Protein AF-A0AA50DZV4-F1 (afdb_monomer_lite)

Foldseek 3Di:
DDPDPPDQDDCVNLQKDFPDWDDDQQKTKTKMAGDALVSVVSVCVVVPHDAFPPCSVLSRVCNVVVDIDIDIDGNVVSVVVVPDPDDDDDDDDDDDPDPDDSCVSVVRVDPDDDDDDDDDDDPVFDDDDDQFAEDEQDDPDDDDPVCVVVVVVVSVVSVVVVCVVVVVTHDYDHDGDQLQDDVPDPDHRDDPVD

Sequence (194 aa):
MTRGLQEKISNEALGVTIENQFSVGEYDILILSAKESNGLETWLNQNNYRIPPGATDVLGAYIKQGLKFFVAKVNLKEFDRQGFQALRPLMMAYESPRFMLPIRLGMVNADGPQELIVYLLSPQGAVEVTNYRTEKIPSNLDLPEFVQGEFGQFYGAMFDTAYKRSGKNVAFLEYAWDMGSCDPCSADPLSPKN

Secondary structure (DSSP, 8-state):
------PPPPTTTTTEEEEEEEEETTEEEEEEEES-HHHHHHHHHHTT----TTHHHHHHHHHHTT--EEEEEE-HHHHHHTT-SSPPPP------SS-----HHHHHT-SS----------TT-----SSSEEEE-S-S-PPPGGGGGGHHHHHHHHHHHHHHHTTT-EEEE-----TT--SS-SSPPP-TT-

Radius of gyration: 22.45 Å; chains: 1; bounding box: 52×48×60 Å

Structure (mmCIF, N/CA/C/O backbone):
data_AF-A0AA50DZV4-F1
#
_entry.id   AF-A0AA50DZV4-F1
#
loop_
_atom_site.group_PDB
_atom_site.id
_atom_site.type_symbol
_atom_site.label_atom_id
_atom_site.label_alt_id
_atom_site.label_comp_id
_atom_site.label_asym_id
_atom_site.label_entity_id
_atom_site.label_seq_id
_atom_site.pdbx_PDB_ins_code
_atom_site.Cartn_x
_atom_site.Cartn_y
_atom_site.Cartn_z
_atom_site.occupancy
_atom_site.B_iso_or_equiv
_atom_site.auth_seq_id
_atom_site.auth_comp_id
_atom_site.auth_asym_id
_atom_site.auth_atom_id
_atom_site.pdbx_PDB_model_num
ATOM 1 N N . MET A 1 1 ? -34.253 -22.195 23.471 1.00 38.16 1 MET A N 1
ATOM 2 C CA . MET A 1 1 ? -32.784 -22.101 23.604 1.00 38.16 1 MET A CA 1
ATOM 3 C C . MET A 1 1 ? -32.374 -20.697 23.200 1.00 38.16 1 MET A C 1
ATOM 5 O O . MET A 1 1 ? -32.303 -20.389 22.018 1.00 38.16 1 MET A O 1
ATOM 9 N N . THR A 1 2 ? -32.257 -19.814 24.184 1.00 40.34 2 THR A N 1
ATOM 10 C CA . THR A 1 2 ? -32.036 -18.377 24.005 1.00 40.34 2 THR A CA 1
ATOM 11 C C . THR A 1 2 ? -30.555 -18.157 23.722 1.00 40.34 2 THR A C 1
ATOM 13 O O . THR A 1 2 ? -29.720 -18.314 24.608 1.00 40.34 2 THR A O 1
ATOM 16 N N . ARG A 1 3 ? -30.210 -17.872 22.465 1.00 48.75 3 ARG A N 1
ATOM 17 C CA . ARG A 1 3 ? -28.852 -17.485 22.070 1.00 48.75 3 ARG A CA 1
ATOM 18 C C . ARG A 1 3 ? -28.590 -16.122 22.716 1.00 48.75 3 ARG A C 1
ATOM 20 O O . ARG A 1 3 ? -29.217 -15.141 22.327 1.00 48.75 3 ARG A O 1
ATOM 27 N N . GLY A 1 4 ? -27.774 -16.097 23.769 1.00 45.19 4 GLY A N 1
ATOM 28 C CA . GLY A 1 4 ? -27.446 -14.876 24.498 1.00 45.19 4 GLY A CA 1
ATOM 29 C C . GLY A 1 4 ? -26.899 -13.823 23.540 1.00 45.19 4 GLY A C 1
ATOM 30 O O . GLY A 1 4 ? -25.977 -14.101 22.774 1.00 45.19 4 GLY A O 1
ATOM 31 N N . LEU A 1 5 ? -27.499 -12.633 23.563 1.00 53.00 5 LEU A N 1
ATOM 32 C CA . LEU A 1 5 ? -26.909 -11.436 22.981 1.00 53.00 5 LEU A CA 1
ATOM 33 C C . LEU A 1 5 ? -25.607 -11.194 23.742 1.00 53.00 5 LEU A C 1
ATOM 35 O O . LEU A 1 5 ? -25.629 -10.757 24.888 1.00 53.00 5 LEU A O 1
ATOM 39 N N . GLN A 1 6 ? -24.484 -11.577 23.145 1.00 61.25 6 GLN A N 1
ATOM 40 C CA . GLN A 1 6 ? -23.175 -11.257 23.685 1.00 61.25 6 GLN A CA 1
ATOM 41 C C . GLN A 1 6 ? -23.048 -9.734 23.615 1.00 61.25 6 GLN A C 1
ATOM 43 O O . GLN A 1 6 ? -23.033 -9.158 22.525 1.00 61.25 6 GLN A O 1
ATOM 48 N N . GLU A 1 7 ? -23.088 -9.086 24.775 1.00 76.81 7 GLU A N 1
ATOM 49 C CA . GLU A 1 7 ? -23.012 -7.634 24.889 1.00 76.81 7 GLU A CA 1
ATOM 50 C C . GLU A 1 7 ? -21.691 -7.174 24.256 1.00 76.81 7 GLU A C 1
ATOM 52 O O . GLU A 1 7 ? -20.617 -7.670 24.608 1.00 76.81 7 GLU A O 1
ATOM 57 N N . LYS A 1 8 ? -21.765 -6.297 23.246 1.00 85.81 8 LYS A N 1
ATOM 58 C CA . LYS A 1 8 ? -20.561 -5.769 22.596 1.00 85.81 8 LYS A CA 1
ATOM 59 C C . LYS A 1 8 ? -19.762 -4.974 23.622 1.00 85.81 8 LYS A C 1
ATOM 61 O O . LYS A 1 8 ? -20.325 -4.146 24.334 1.00 85.81 8 LYS A O 1
ATOM 66 N N . ILE A 1 9 ? -18.453 -5.203 23.666 1.00 92.62 9 ILE A N 1
ATOM 67 C CA . ILE A 1 9 ? -17.569 -4.421 24.530 1.00 92.62 9 ILE A CA 1
ATOM 68 C C . ILE A 1 9 ? -17.500 -3.008 23.940 1.00 92.62 9 ILE A C 1
ATOM 70 O O . ILE A 1 9 ? -17.402 -2.853 22.720 1.00 92.62 9 ILE A O 1
ATOM 74 N N . SER A 1 10 ? -17.594 -1.976 24.781 1.00 95.56 10 SER A N 1
ATOM 75 C CA . SER A 1 10 ? -17.580 -0.597 24.292 1.00 95.56 10 SER A CA 1
ATOM 76 C C . SER A 1 10 ? -16.235 -0.234 23.655 1.00 95.56 10 SER A C 1
ATOM 78 O O . SER A 1 10 ? -15.192 -0.812 23.974 1.00 95.56 10 SER A O 1
ATOM 80 N N . ASN A 1 11 ? -16.255 0.760 22.768 1.00 95.81 11 ASN A N 1
ATOM 81 C CA . ASN A 1 11 ? -15.058 1.269 22.100 1.00 95.81 11 ASN A CA 1
ATOM 82 C C . ASN A 1 11 ? -13.996 1.711 23.121 1.00 95.81 11 ASN A C 1
ATOM 84 O O . ASN A 1 11 ? -12.822 1.373 22.986 1.00 95.81 11 ASN A O 1
ATOM 88 N N . GLU A 1 12 ? -14.424 2.398 24.183 1.00 94.81 12 GLU A N 1
ATOM 89 C CA . GLU A 1 12 ? -13.560 2.918 25.244 1.00 94.81 12 GLU A CA 1
ATOM 90 C C . GLU A 1 12 ? -12.893 1.788 26.029 1.00 94.81 12 GLU A C 1
ATOM 92 O O . GLU A 1 12 ? -11.697 1.863 26.310 1.00 94.81 12 GLU A O 1
ATOM 97 N N . ALA A 1 13 ? -13.643 0.726 26.341 1.00 96.50 13 ALA A N 1
ATOM 98 C CA . ALA A 1 13 ? -13.125 -0.445 27.043 1.00 96.50 13 ALA A CA 1
ATOM 99 C C . ALA A 1 13 ? -12.131 -1.246 26.186 1.00 96.50 13 ALA A C 1
ATOM 101 O O . ALA A 1 13 ? -11.194 -1.830 26.722 1.00 96.50 13 ALA A O 1
ATOM 102 N N . LEU A 1 14 ? -12.291 -1.229 24.859 1.00 97.19 14 LEU A N 1
ATOM 103 C CA . LEU A 1 14 ? -11.325 -1.792 23.908 1.00 97.19 14 LEU A CA 1
ATOM 104 C C . LEU A 1 14 ? -10.178 -0.826 23.569 1.00 97.19 14 LEU A C 1
ATOM 106 O O . LEU A 1 14 ? -9.271 -1.186 22.820 1.00 97.19 14 LEU A O 1
ATOM 110 N N . GLY A 1 15 ? -10.210 0.406 24.086 1.00 97.31 15 GLY A N 1
ATOM 111 C CA . GLY A 1 15 ? -9.221 1.435 23.779 1.00 97.31 15 GLY A CA 1
ATOM 112 C C . GLY A 1 15 ? -9.181 1.826 22.300 1.00 97.31 15 GLY A C 1
ATOM 113 O O . GLY A 1 15 ? -8.114 2.217 21.828 1.00 97.31 15 GLY A O 1
ATOM 114 N N . VAL A 1 16 ? -10.300 1.700 21.581 1.00 98.25 16 VAL A N 1
ATOM 115 C CA . VAL A 1 16 ? -10.453 2.046 20.160 1.00 98.25 16 VAL A CA 1
ATOM 116 C C . VAL A 1 16 ? -11.220 3.357 20.028 1.00 98.25 16 VAL A C 1
ATOM 118 O O . VAL A 1 16 ? -12.247 3.548 20.672 1.00 98.25 16 VAL A O 1
ATOM 121 N N . THR A 1 17 ? -10.761 4.239 19.145 1.00 98.31 17 THR A N 1
ATOM 122 C CA . THR A 1 17 ? -11.432 5.502 18.819 1.00 98.31 17 THR A CA 1
ATOM 123 C C . THR A 1 17 ? -11.750 5.542 17.331 1.00 98.31 17 THR A C 1
ATOM 125 O O . THR A 1 17 ? -10.887 5.243 16.504 1.00 98.31 17 THR A O 1
ATOM 128 N N . ILE A 1 18 ? -12.974 5.941 16.979 1.00 98.00 18 ILE A N 1
ATOM 129 C CA . ILE A 1 18 ? -13.350 6.262 15.598 1.00 98.00 18 ILE A CA 1
ATOM 130 C C . ILE A 1 18 ? -12.980 7.728 15.358 1.00 98.00 18 ILE A C 1
ATOM 132 O O . ILE A 1 18 ? -13.618 8.626 15.894 1.00 98.00 18 ILE A O 1
ATOM 136 N N . GLU A 1 19 ? -11.925 7.960 14.585 1.00 97.44 19 GLU A N 1
ATOM 137 C CA . GLU A 1 19 ? -11.417 9.296 14.248 1.00 97.44 19 GLU A CA 1
ATOM 138 C C . GLU A 1 19 ? -12.267 9.964 13.168 1.00 97.44 19 GLU A C 1
ATOM 140 O O . GLU A 1 19 ? -12.447 11.178 13.162 1.00 97.44 19 GLU A O 1
ATOM 145 N N . ASN A 1 20 ? -12.761 9.167 12.220 1.00 96.88 20 ASN A N 1
ATOM 146 C CA . ASN A 1 20 ? -13.608 9.647 11.140 1.00 96.88 20 ASN A CA 1
ATOM 147 C C . ASN A 1 20 ? -14.479 8.510 10.593 1.00 96.88 20 ASN A C 1
ATOM 149 O O . ASN A 1 20 ? -14.092 7.339 10.653 1.00 96.88 20 ASN A O 1
ATOM 153 N N . GLN A 1 21 ? -15.635 8.867 10.044 1.00 97.06 21 GLN A N 1
ATOM 154 C CA . GLN A 1 21 ? -16.583 7.953 9.424 1.00 97.06 21 GLN A CA 1
ATOM 155 C C . GLN A 1 21 ? -17.257 8.633 8.238 1.00 97.06 21 GLN A C 1
ATOM 157 O O . GLN A 1 21 ? -17.833 9.709 8.380 1.00 97.06 21 GLN A O 1
ATOM 162 N N . PHE A 1 22 ? -17.222 7.983 7.081 1.00 94.94 22 PHE A N 1
ATOM 163 C CA . PHE A 1 22 ? -17.855 8.489 5.868 1.00 94.94 22 PHE A CA 1
ATOM 164 C C . PHE A 1 22 ? -18.096 7.353 4.871 1.00 94.94 22 PHE A C 1
ATOM 166 O O . PHE A 1 22 ? -17.490 6.290 4.979 1.00 94.94 22 PHE A O 1
ATOM 173 N N . SER A 1 23 ? -18.965 7.580 3.887 1.00 93.38 23 SER A N 1
ATOM 174 C CA . SER A 1 23 ? -19.232 6.614 2.817 1.00 93.38 23 SER A CA 1
ATOM 175 C C . SER A 1 23 ? -18.791 7.185 1.472 1.00 93.38 23 SER A C 1
ATOM 177 O O . SER A 1 23 ? -19.026 8.360 1.186 1.00 93.38 23 SER A O 1
ATOM 179 N N . VAL A 1 24 ? -18.158 6.362 0.639 1.00 90.94 24 VAL A N 1
ATOM 180 C CA . VAL A 1 24 ? -17.764 6.713 -0.732 1.00 90.94 24 VAL A CA 1
ATOM 181 C C . VAL A 1 24 ? -18.126 5.554 -1.638 1.00 90.94 24 VAL A C 1
ATOM 183 O O . VAL A 1 24 ? -17.617 4.446 -1.479 1.00 90.94 24 VAL A O 1
ATOM 186 N N . GLY A 1 25 ? -19.002 5.812 -2.605 1.00 89.75 25 GLY A N 1
ATOM 187 C CA . GLY A 1 25 ? -19.444 4.769 -3.516 1.00 89.75 25 GLY A CA 1
ATOM 188 C C . GLY A 1 25 ? -20.173 3.640 -2.787 1.00 89.75 25 GLY A C 1
ATOM 189 O O . GLY A 1 25 ? -21.164 3.873 -2.107 1.00 89.75 25 GLY A O 1
ATOM 190 N N . GLU A 1 26 ? -19.685 2.415 -2.952 1.00 92.44 26 GLU A N 1
ATOM 191 C CA . GLU A 1 26 ? -20.178 1.198 -2.306 1.00 92.44 26 GLU A CA 1
ATOM 192 C C . GLU A 1 26 ? -19.479 0.887 -0.972 1.00 92.44 26 GLU A C 1
ATOM 194 O O . GLU A 1 26 ? -19.641 -0.212 -0.446 1.00 92.44 26 GLU A O 1
ATOM 199 N N . TYR A 1 27 ? -18.697 1.822 -0.422 1.00 94.88 27 TYR A N 1
ATOM 200 C CA . TYR A 1 27 ? -17.912 1.603 0.791 1.00 94.88 27 TYR A CA 1
ATOM 201 C C . TYR A 1 27 ? -18.335 2.500 1.949 1.00 94.88 27 TYR A C 1
ATOM 203 O O . TYR A 1 27 ? -18.388 3.719 1.806 1.00 94.88 27 TYR A O 1
ATOM 211 N N . ASP A 1 28 ? -18.515 1.894 3.121 1.00 95.44 28 ASP A N 1
ATOM 212 C CA . ASP A 1 28 ? -18.549 2.575 4.412 1.00 95.44 28 ASP A CA 1
ATOM 213 C C . ASP A 1 28 ? -17.149 2.519 5.033 1.00 95.44 28 ASP A C 1
ATOM 215 O O . ASP A 1 28 ? -16.623 1.440 5.328 1.00 95.44 28 ASP A O 1
ATOM 219 N N . ILE A 1 29 ? -16.532 3.684 5.209 1.00 96.00 29 ILE A N 1
ATOM 220 C CA . ILE A 1 29 ? -15.145 3.843 5.639 1.00 96.00 29 ILE A CA 1
ATOM 221 C C . ILE A 1 29 ? -15.107 4.358 7.074 1.00 96.00 29 ILE A C 1
ATOM 223 O O . ILE A 1 29 ? -15.822 5.292 7.444 1.00 96.00 29 ILE A O 1
ATOM 227 N N . LEU A 1 30 ? -14.220 3.766 7.873 1.00 97.50 30 LEU A N 1
ATOM 228 C CA . LEU A 1 30 ? -13.846 4.261 9.192 1.00 97.50 30 LEU A CA 1
ATOM 229 C C . LEU A 1 30 ? -12.338 4.467 9.256 1.00 97.50 30 LEU A C 1
ATOM 231 O O . LEU A 1 30 ? -11.560 3.638 8.779 1.00 97.50 30 LEU A O 1
ATOM 235 N N . ILE A 1 31 ? -11.937 5.552 9.908 1.00 96.69 31 ILE A N 1
ATOM 236 C CA . ILE A 1 31 ? -10.557 5.783 10.322 1.00 96.69 31 ILE A CA 1
ATOM 237 C C . ILE A 1 31 ? -10.495 5.533 11.820 1.00 96.69 31 ILE A C 1
ATOM 239 O O . ILE A 1 31 ? -11.183 6.204 12.586 1.00 96.69 31 ILE A O 1
ATOM 243 N N . LEU A 1 32 ? -9.698 4.557 12.243 1.00 97.88 32 LEU A N 1
ATOM 244 C CA . LEU A 1 32 ? -9.611 4.135 13.637 1.00 97.88 32 LEU A CA 1
ATOM 245 C C . LEU A 1 32 ? -8.241 4.461 14.230 1.00 97.88 32 LEU A C 1
ATOM 247 O O . LEU A 1 32 ? -7.215 4.381 13.552 1.00 97.88 32 LEU A O 1
ATOM 251 N N . SER A 1 33 ? -8.210 4.739 15.526 1.00 97.56 33 SER A N 1
ATOM 252 C CA . SER A 1 33 ? -7.010 4.595 16.347 1.00 97.56 33 SER A CA 1
ATOM 253 C C . SER A 1 33 ? -7.252 3.611 17.478 1.00 97.56 33 SER A C 1
ATOM 255 O O . SER A 1 33 ? -8.394 3.300 17.813 1.00 97.56 33 SER A O 1
ATOM 257 N N . ALA A 1 34 ? -6.169 3.089 18.047 1.00 97.94 34 ALA A N 1
ATOM 258 C CA . ALA A 1 34 ? -6.242 2.153 19.154 1.00 97.94 34 ALA A CA 1
ATOM 259 C C . ALA A 1 34 ? -5.058 2.323 20.103 1.00 97.94 34 ALA A C 1
ATOM 261 O O . ALA A 1 34 ? -3.976 2.731 19.680 1.00 97.94 34 ALA A O 1
ATOM 262 N N . LYS A 1 35 ? -5.263 1.985 21.378 1.00 97.31 35 LYS A N 1
ATOM 263 C CA . LYS A 1 35 ? -4.204 1.949 22.400 1.00 97.31 35 LYS A CA 1
ATOM 264 C C . LYS A 1 35 ? -3.478 0.606 22.441 1.00 97.31 35 LYS A C 1
ATOM 266 O O . LYS A 1 35 ? -2.271 0.576 22.660 1.00 97.31 35 LYS A O 1
ATOM 271 N N . GLU A 1 36 ? -4.200 -0.485 22.197 1.00 96.56 36 GLU A N 1
ATOM 272 C CA . GLU A 1 36 ? -3.676 -1.850 22.249 1.00 96.56 36 GLU A CA 1
ATOM 273 C C . GLU A 1 36 ? -4.193 -2.684 21.067 1.00 96.56 36 GLU A C 1
ATOM 275 O O . GLU A 1 36 ? -5.298 -2.470 20.562 1.00 96.56 36 GLU A O 1
ATOM 280 N N . SER A 1 37 ? -3.383 -3.634 20.596 1.00 96.44 37 SER A N 1
ATOM 281 C CA . SER A 1 37 ? -3.694 -4.422 19.398 1.00 96.44 37 SER A CA 1
ATOM 282 C C . SER A 1 37 ? -4.783 -5.468 19.611 1.00 96.44 37 SER A C 1
ATOM 284 O O . SER A 1 37 ? -5.623 -5.639 18.734 1.00 96.44 37 SER A O 1
ATOM 286 N N . ASN A 1 38 ? -4.807 -6.127 20.769 1.00 95.75 38 ASN A N 1
ATOM 287 C CA . ASN A 1 38 ? -5.876 -7.036 21.200 1.00 95.75 38 ASN A CA 1
ATOM 288 C C . ASN A 1 38 ? -7.242 -6.327 21.252 1.00 95.75 38 ASN A C 1
ATOM 290 O O . ASN A 1 38 ? -8.252 -6.898 20.836 1.00 95.75 38 ASN A O 1
ATOM 294 N N . GLY A 1 39 ? -7.273 -5.081 21.733 1.00 96.56 39 GLY A N 1
ATOM 295 C CA . GLY A 1 39 ? -8.476 -4.252 21.775 1.00 96.56 39 GLY A CA 1
ATOM 296 C C . GLY A 1 39 ? -8.993 -3.933 20.373 1.00 96.56 39 GLY A C 1
ATOM 297 O O . GLY A 1 39 ? -10.164 -4.171 20.072 1.00 96.56 39 GLY A O 1
ATOM 298 N N . LEU A 1 40 ? -8.097 -3.498 19.480 1.00 97.25 40 LEU A N 1
ATOM 299 C CA . LEU A 1 40 ? -8.428 -3.251 18.076 1.00 97.25 40 LEU A CA 1
ATOM 300 C C . LEU A 1 40 ? -8.897 -4.515 17.349 1.00 97.25 40 LEU A C 1
ATOM 302 O O . LEU A 1 40 ? -9.904 -4.483 16.651 1.00 97.25 40 LEU A O 1
ATOM 306 N N . GLU A 1 41 ? -8.203 -5.635 17.521 1.00 95.81 41 GLU A N 1
ATOM 307 C CA . GLU A 1 41 ? -8.595 -6.914 16.928 1.00 95.81 41 GLU A CA 1
ATOM 308 C C . GLU A 1 41 ? -9.979 -7.359 17.411 1.00 95.81 41 GLU A C 1
ATOM 310 O O . GLU A 1 41 ? -10.835 -7.731 16.606 1.00 95.81 41 GLU A O 1
ATOM 315 N N . THR A 1 42 ? -10.232 -7.263 18.717 1.00 95.88 42 THR A N 1
ATOM 316 C CA . THR A 1 42 ? -11.539 -7.578 19.302 1.00 95.88 42 THR A CA 1
ATOM 317 C C . THR A 1 42 ? -12.625 -6.688 18.707 1.00 95.88 42 THR A C 1
ATOM 319 O O . THR A 1 42 ? -13.686 -7.185 18.324 1.00 95.88 42 THR A O 1
ATOM 322 N N . TRP A 1 43 ? -12.353 -5.388 18.564 1.00 97.00 43 TRP A N 1
ATOM 323 C CA . TRP A 1 43 ? -13.277 -4.441 17.949 1.00 97.00 43 TRP A CA 1
ATOM 324 C C . TRP A 1 43 ? -13.577 -4.814 16.495 1.00 97.00 43 TRP A C 1
ATOM 326 O O . TRP A 1 43 ? -14.741 -4.836 16.089 1.00 97.00 43 TRP A O 1
ATOM 336 N N . LEU A 1 44 ? -12.548 -5.152 15.714 1.00 96.19 44 LEU A N 1
ATOM 337 C CA . LEU A 1 44 ? -12.683 -5.552 14.314 1.00 96.19 44 LEU A CA 1
ATOM 338 C C . LEU A 1 44 ? -13.540 -6.820 14.191 1.00 96.19 44 LEU A C 1
ATOM 340 O O . LEU A 1 44 ? -14.515 -6.826 13.435 1.00 96.19 44 LEU A O 1
ATOM 344 N N . ASN A 1 45 ? -13.270 -7.836 15.010 1.00 94.94 45 ASN A N 1
ATOM 345 C CA . ASN A 1 45 ? -14.034 -9.083 15.039 1.00 94.94 45 ASN A CA 1
ATOM 346 C C . ASN A 1 45 ? -15.502 -8.865 15.454 1.00 94.94 45 ASN A C 1
ATOM 348 O O . ASN A 1 45 ? -16.411 -9.329 14.767 1.00 94.94 45 ASN A O 1
ATOM 352 N N . GLN A 1 46 ? -15.769 -8.100 16.522 1.00 95.94 46 GLN A N 1
ATOM 353 C CA . GLN A 1 46 ? -17.140 -7.776 16.965 1.00 95.94 46 GLN A CA 1
ATOM 354 C C . GLN A 1 46 ? -17.915 -6.929 15.943 1.00 95.94 46 GLN A C 1
ATOM 356 O O . GLN A 1 46 ? -19.151 -6.880 15.955 1.00 95.94 46 GLN A O 1
ATOM 361 N N . ASN A 1 47 ? -17.195 -6.251 15.051 1.00 95.38 47 ASN A N 1
ATOM 362 C CA . ASN A 1 47 ? -17.755 -5.503 13.938 1.00 95.38 47 ASN A CA 1
ATOM 363 C C . ASN A 1 47 ? -17.697 -6.273 12.611 1.00 95.38 47 ASN A C 1
ATOM 365 O O . ASN A 1 47 ? -17.937 -5.666 11.571 1.00 95.38 47 ASN A O 1
ATOM 369 N N . ASN A 1 48 ? -17.491 -7.593 12.634 1.00 94.19 48 ASN A N 1
ATOM 370 C CA . ASN A 1 48 ? -17.527 -8.484 11.469 1.00 94.19 48 ASN A CA 1
ATOM 371 C C . ASN A 1 48 ? -16.472 -8.173 10.392 1.00 94.19 48 ASN A C 1
ATOM 373 O O . ASN A 1 48 ? -16.685 -8.465 9.215 1.00 94.19 48 ASN A O 1
ATOM 377 N N . TYR A 1 49 ? -15.345 -7.573 10.770 1.00 94.19 49 TYR A N 1
ATOM 378 C CA . TYR A 1 49 ? -14.173 -7.527 9.904 1.00 94.19 49 TYR A CA 1
ATOM 379 C C . TYR A 1 49 ? -13.426 -8.854 10.005 1.00 94.19 49 TYR A C 1
ATOM 381 O O . TYR A 1 49 ? -13.254 -9.398 11.094 1.00 94.19 49 TYR A O 1
ATOM 389 N N . ARG A 1 50 ? -12.973 -9.376 8.864 1.00 89.94 50 ARG A N 1
ATOM 390 C CA . ARG A 1 50 ? -12.143 -10.579 8.825 1.00 89.94 50 ARG A CA 1
ATOM 391 C C . ARG A 1 50 ? -10.687 -10.182 9.009 1.00 89.94 50 ARG A C 1
ATOM 393 O O . ARG A 1 50 ? -10.163 -9.401 8.221 1.00 89.94 50 ARG A O 1
ATOM 400 N N . ILE A 1 51 ? -10.051 -10.744 10.029 1.00 90.50 51 ILE A N 1
ATOM 401 C CA . ILE A 1 51 ? -8.654 -10.484 10.361 1.00 90.50 51 ILE A CA 1
ATOM 402 C C . ILE A 1 51 ? -7.866 -11.790 10.209 1.00 90.50 51 ILE A C 1
ATOM 404 O O . ILE A 1 51 ? -8.309 -12.819 10.728 1.00 90.50 51 ILE A O 1
ATOM 408 N N . PRO A 1 52 ? -6.741 -11.797 9.472 1.00 88.94 52 PRO A N 1
ATOM 409 C CA . PRO A 1 52 ? -5.930 -12.998 9.329 1.00 88.94 52 PRO A CA 1
ATOM 410 C C . PRO A 1 52 ? -5.211 -13.336 10.649 1.00 88.94 52 PRO A C 1
ATOM 412 O O . PRO A 1 52 ? -4.869 -12.429 11.418 1.00 88.94 52 PRO A O 1
ATOM 415 N N . PRO A 1 53 ? -4.933 -14.625 10.920 1.00 87.88 53 PRO A N 1
ATOM 416 C CA . PRO A 1 53 ? -4.114 -15.023 12.062 1.00 87.88 53 PRO A CA 1
ATOM 417 C C . PRO A 1 53 ? -2.757 -14.303 12.065 1.00 87.88 53 PRO A C 1
ATOM 419 O O . PRO A 1 53 ? -2.130 -14.148 11.022 1.00 87.88 53 PRO A O 1
ATOM 422 N N . GLY A 1 54 ? -2.292 -13.859 13.236 1.00 87.00 54 GLY A N 1
ATOM 423 C CA . GLY A 1 54 ? -1.015 -13.142 13.372 1.00 87.00 54 GLY A CA 1
ATOM 424 C C . GLY A 1 54 ? -1.074 -11.641 13.055 1.00 87.00 54 GLY A C 1
ATOM 425 O O . GLY A 1 54 ? -0.064 -10.947 13.180 1.00 87.00 54 GLY A O 1
ATOM 426 N N . ALA A 1 55 ? -2.244 -11.096 12.701 1.00 92.06 55 ALA A N 1
ATOM 427 C CA . ALA A 1 55 ? -2.399 -9.657 12.495 1.00 92.06 55 ALA A CA 1
ATOM 428 C C . ALA A 1 55 ? -2.155 -8.836 13.772 1.00 92.06 55 ALA A C 1
ATOM 430 O O . ALA A 1 55 ? -1.686 -7.706 13.673 1.00 92.06 55 ALA A O 1
ATOM 431 N N . THR A 1 56 ? -2.433 -9.381 14.960 1.00 92.81 56 THR A N 1
ATOM 432 C CA . THR A 1 56 ? -2.347 -8.685 16.258 1.00 92.81 56 THR A CA 1
ATOM 433 C C . THR A 1 56 ? -0.992 -8.014 16.484 1.00 92.81 56 THR A C 1
ATOM 435 O O . THR A 1 56 ? -0.927 -6.840 16.853 1.00 92.81 56 THR A O 1
ATOM 438 N N . ASP A 1 57 ? 0.105 -8.717 16.201 1.00 92.81 57 ASP A N 1
ATOM 439 C CA . ASP A 1 57 ? 1.459 -8.178 16.373 1.00 92.81 57 ASP A CA 1
ATOM 440 C C . ASP A 1 57 ? 1.753 -7.058 15.370 1.00 92.81 57 ASP A C 1
ATOM 442 O O . ASP A 1 57 ? 2.382 -6.047 15.702 1.00 92.81 57 ASP A O 1
ATOM 446 N N . VAL A 1 58 ? 1.251 -7.204 14.140 1.00 93.69 58 VAL A N 1
ATOM 447 C CA . VAL A 1 58 ? 1.379 -6.189 13.091 1.00 93.69 58 VAL A CA 1
ATOM 448 C C . VAL A 1 58 ? 0.573 -4.937 13.440 1.00 93.69 58 VAL 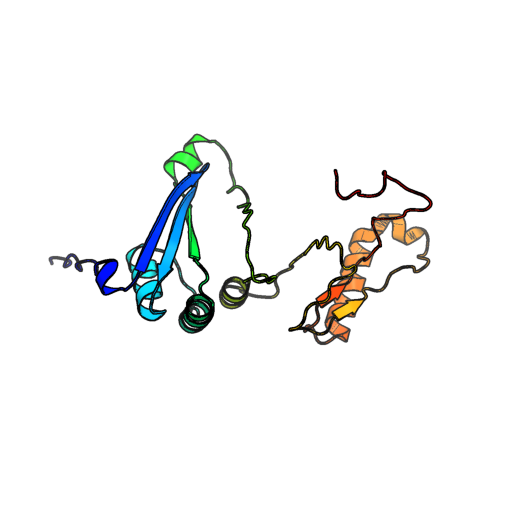A C 1
ATOM 450 O O . VAL A 1 58 ? 1.105 -3.830 13.334 1.00 93.69 58 VAL A O 1
ATOM 453 N N . LEU A 1 59 ? -0.663 -5.096 13.926 1.00 95.31 59 LEU A N 1
ATOM 454 C CA . LEU A 1 59 ? -1.489 -3.999 14.438 1.00 95.31 59 LEU A CA 1
ATOM 455 C C . LEU A 1 59 ? -0.750 -3.259 15.560 1.00 95.31 59 LEU A C 1
ATOM 457 O O . LEU A 1 59 ? -0.639 -2.034 15.527 1.00 95.31 59 LEU A O 1
ATOM 461 N N . GLY A 1 60 ? -0.167 -3.996 16.509 1.00 95.94 60 GLY A N 1
ATOM 462 C CA . GLY A 1 60 ? 0.587 -3.422 17.624 1.00 95.94 60 GLY A CA 1
ATOM 463 C C . GLY A 1 60 ? 1.797 -2.606 17.168 1.00 95.94 60 GLY A C 1
ATOM 464 O O . GLY A 1 60 ? 2.054 -1.522 17.695 1.00 95.94 60 GLY A O 1
ATOM 465 N N . ALA A 1 61 ? 2.524 -3.081 16.153 1.00 93.94 61 ALA A N 1
ATOM 466 C CA . ALA A 1 61 ? 3.652 -2.351 15.583 1.00 93.94 61 ALA A CA 1
ATOM 467 C C . ALA A 1 61 ? 3.227 -1.022 14.934 1.00 93.94 61 ALA A C 1
ATOM 469 O O . ALA A 1 61 ? 3.968 -0.042 15.029 1.00 93.94 61 ALA A O 1
ATOM 470 N N . TYR A 1 62 ? 2.054 -0.969 14.297 1.00 93.94 62 TYR A N 1
ATOM 471 C CA . TYR A 1 62 ? 1.524 0.261 13.705 1.00 93.94 62 TYR A CA 1
ATOM 472 C C . TYR A 1 62 ? 0.949 1.225 14.747 1.00 93.94 62 TYR A C 1
ATOM 474 O O . TYR A 1 62 ? 1.203 2.427 14.655 1.00 93.94 62 TYR A O 1
ATOM 482 N N . ILE A 1 63 ? 0.299 0.710 15.795 1.00 95.81 63 ILE A N 1
ATOM 483 C CA . ILE A 1 63 ? -0.153 1.513 16.943 1.00 95.81 63 ILE A CA 1
ATOM 484 C C . ILE A 1 63 ? 1.030 2.246 17.588 1.00 95.81 63 ILE A C 1
ATOM 486 O O . ILE A 1 63 ? 0.983 3.461 17.769 1.00 95.81 63 ILE A O 1
ATOM 490 N N . LYS A 1 64 ? 2.140 1.542 17.854 1.00 94.62 64 LYS A N 1
ATOM 491 C CA . LYS A 1 64 ? 3.361 2.138 18.438 1.00 94.62 64 LYS A CA 1
ATOM 492 C C . LYS A 1 64 ? 3.986 3.235 17.572 1.00 94.62 64 LYS A C 1
ATOM 494 O O . LYS A 1 64 ? 4.713 4.082 18.080 1.00 94.62 64 LYS A O 1
ATOM 499 N N . GLN A 1 65 ? 3.726 3.217 16.267 1.00 91.81 65 GLN A N 1
ATOM 500 C CA . GLN A 1 65 ? 4.198 4.237 15.330 1.00 91.81 65 GLN A CA 1
ATOM 501 C C . GLN A 1 65 ? 3.251 5.442 15.226 1.00 91.81 65 GLN A C 1
ATOM 503 O O . GLN A 1 65 ? 3.605 6.413 14.555 1.00 91.81 65 GLN A O 1
ATOM 508 N N . GLY A 1 66 ? 2.089 5.396 15.888 1.00 91.94 66 GLY A N 1
ATOM 509 C CA . GLY A 1 66 ? 1.064 6.439 15.847 1.00 91.94 66 GLY A CA 1
ATOM 510 C C . GLY A 1 66 ? 0.205 6.417 14.580 1.00 91.94 66 GLY A C 1
ATOM 511 O O . GLY A 1 66 ? -0.458 7.409 14.283 1.00 91.94 66 GLY A O 1
ATOM 512 N N . LEU A 1 67 ? 0.226 5.317 13.819 1.00 93.00 67 LEU A N 1
ATOM 513 C CA . LEU A 1 67 ? -0.576 5.171 12.604 1.00 93.00 67 LEU A CA 1
ATOM 514 C C . LEU A 1 67 ? -2.054 4.938 12.940 1.00 93.00 67 LEU A C 1
ATOM 516 O O . LEU A 1 67 ? -2.407 4.402 13.992 1.00 93.00 67 LEU A O 1
ATOM 520 N N . LYS A 1 68 ? -2.914 5.338 12.003 1.00 93.94 68 LYS A N 1
ATOM 521 C CA . LYS A 1 68 ? -4.357 5.091 12.028 1.00 93.94 68 LYS A CA 1
ATOM 522 C C . LYS A 1 68 ? -4.700 3.925 11.102 1.00 93.94 68 LYS A C 1
ATOM 524 O O . LYS A 1 68 ? -3.932 3.596 10.199 1.00 93.94 68 LYS A O 1
ATOM 529 N N . PHE A 1 69 ? -5.862 3.321 11.310 1.00 94.94 69 PHE A N 1
ATOM 530 C CA . PHE A 1 69 ? -6.341 2.188 10.526 1.00 94.94 69 PHE A CA 1
ATOM 531 C C . PHE A 1 69 ? -7.509 2.621 9.654 1.00 94.94 69 PHE A C 1
ATOM 533 O O . PHE A 1 69 ? -8.568 2.982 10.160 1.00 94.94 69 PHE A O 1
ATOM 540 N N . PHE A 1 70 ? -7.300 2.574 8.343 1.00 94.31 70 PHE A N 1
ATOM 541 C CA . PHE A 1 70 ? -8.356 2.718 7.354 1.00 94.31 70 PHE A CA 1
ATOM 542 C C . PHE A 1 70 ? -9.057 1.368 7.201 1.00 94.31 70 PHE A C 1
ATOM 544 O O . PHE A 1 70 ? -8.429 0.390 6.793 1.00 94.31 70 PHE A O 1
ATOM 551 N N . VAL A 1 71 ? -10.346 1.297 7.531 1.00 94.81 71 VAL A N 1
ATOM 552 C CA . VAL A 1 71 ? -11.153 0.090 7.328 1.00 94.81 71 VAL A CA 1
ATOM 553 C C . VAL A 1 71 ? -12.366 0.409 6.473 1.00 94.81 71 VAL A C 1
ATOM 555 O O . VAL A 1 71 ? -13.068 1.386 6.714 1.00 94.81 71 VAL A O 1
ATOM 558 N N . ALA A 1 72 ? -12.623 -0.436 5.479 1.00 94.19 72 ALA A N 1
ATOM 559 C CA . ALA A 1 72 ? -13.744 -0.294 4.561 1.00 94.19 72 ALA A CA 1
ATOM 560 C C . ALA A 1 72 ? -14.673 -1.505 4.671 1.00 94.19 72 ALA A C 1
ATOM 562 O O . ALA A 1 72 ? -14.219 -2.649 4.732 1.00 94.19 72 ALA A O 1
ATOM 563 N N . LYS A 1 73 ? -15.980 -1.252 4.692 1.00 94.44 73 LYS A N 1
ATOM 564 C CA . LYS A 1 73 ? -17.030 -2.263 4.535 1.00 94.44 73 LYS A CA 1
ATOM 565 C C . LYS A 1 73 ? -17.783 -2.025 3.248 1.00 94.44 73 LYS A C 1
ATOM 567 O O . LYS A 1 73 ? -18.079 -0.886 2.919 1.00 94.44 73 LYS A O 1
ATOM 572 N N . VAL A 1 74 ? -18.138 -3.104 2.565 1.00 93.38 74 VAL A N 1
ATOM 573 C CA . VAL A 1 74 ? -18.997 -3.029 1.383 1.00 93.38 74 VAL A CA 1
ATOM 574 C C . VAL A 1 74 ? -20.446 -2.838 1.826 1.00 93.38 74 VAL A C 1
ATOM 576 O O . VAL A 1 74 ? -20.998 -3.659 2.563 1.00 93.38 74 VAL A O 1
ATOM 579 N N . ASN A 1 75 ? -21.068 -1.772 1.341 1.00 91.81 75 ASN A N 1
ATOM 580 C CA . ASN A 1 75 ? -22.493 -1.530 1.445 1.00 91.81 75 ASN A CA 1
ATOM 581 C C . ASN A 1 75 ? -23.199 -2.196 0.257 1.00 91.81 75 ASN A C 1
ATOM 583 O O . ASN A 1 75 ? -23.255 -1.650 -0.843 1.00 91.81 75 ASN A O 1
ATOM 587 N N . LEU A 1 76 ? -23.750 -3.390 0.491 1.00 90.38 76 LEU A N 1
ATOM 588 C CA . LEU A 1 76 ? -24.372 -4.211 -0.556 1.00 90.38 76 LEU A CA 1
ATOM 589 C C . LEU A 1 76 ? -25.551 -3.514 -1.251 1.00 90.38 76 LEU A C 1
ATOM 591 O O . LEU A 1 76 ? -25.759 -3.713 -2.440 1.00 90.38 76 LEU A O 1
ATOM 595 N N . LYS A 1 77 ? -26.287 -2.647 -0.544 1.00 89.69 77 LYS A N 1
ATOM 596 C CA . LYS A 1 77 ? -27.400 -1.899 -1.147 1.00 89.69 77 LYS A CA 1
ATOM 597 C C . LYS A 1 77 ? -26.900 -0.888 -2.173 1.00 89.69 77 LYS A C 1
ATOM 599 O O . LYS A 1 77 ? -27.472 -0.775 -3.253 1.00 89.69 77 LYS A O 1
ATOM 604 N N . GLU A 1 78 ? -25.841 -0.154 -1.833 1.00 87.19 78 GLU A N 1
ATOM 605 C CA . GLU A 1 78 ? -25.225 0.795 -2.763 1.00 87.19 78 GLU A CA 1
ATOM 606 C C . GLU A 1 78 ? -24.494 0.084 -3.900 1.00 87.19 78 GLU A C 1
ATOM 608 O O . GLU A 1 78 ? -24.508 0.586 -5.021 1.00 87.19 78 GLU A O 1
ATOM 613 N N . PHE A 1 79 ? -23.910 -1.087 -3.640 1.00 87.94 79 PHE A N 1
ATOM 614 C CA . PHE A 1 79 ? -23.298 -1.924 -4.669 1.00 87.94 79 PHE A CA 1
ATOM 615 C C . PHE A 1 79 ? -24.327 -2.376 -5.718 1.00 87.94 79 PHE A C 1
ATOM 617 O O . PHE A 1 79 ? -24.165 -2.082 -6.903 1.00 87.94 79 PHE A O 1
ATOM 624 N N . ASP A 1 80 ? -25.434 -2.986 -5.281 1.00 86.69 80 ASP A N 1
ATOM 625 C CA . ASP A 1 80 ? -26.484 -3.499 -6.171 1.00 86.69 80 ASP A CA 1
ATOM 626 C C . ASP A 1 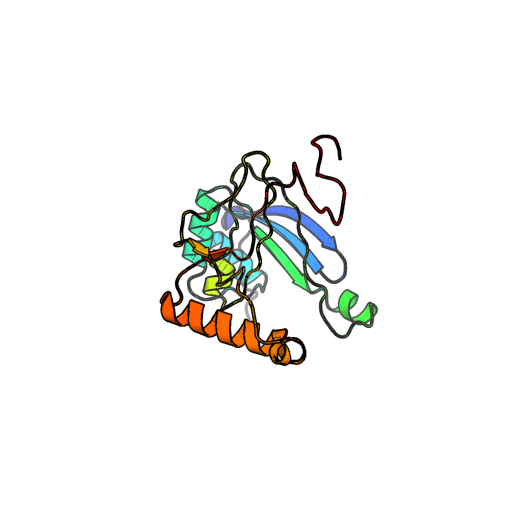80 ? -27.142 -2.381 -6.996 1.00 86.69 80 ASP A C 1
ATOM 628 O O . ASP A 1 80 ? -27.489 -2.565 -8.165 1.00 86.69 80 ASP A O 1
ATOM 632 N N . ARG A 1 81 ? -27.286 -1.187 -6.408 1.00 83.62 81 ARG A N 1
ATOM 633 C CA . ARG A 1 81 ? -27.907 -0.026 -7.061 1.00 83.62 81 ARG A CA 1
ATOM 634 C C . ARG A 1 81 ? -27.107 0.493 -8.253 1.00 83.62 81 ARG A C 1
ATOM 636 O O . ARG A 1 81 ? -27.688 1.081 -9.163 1.00 83.62 81 ARG A O 1
ATOM 643 N N . GLN A 1 82 ? -25.788 0.326 -8.241 1.00 75.31 82 GLN A N 1
ATOM 644 C CA . GLN A 1 82 ? -24.916 0.934 -9.243 1.00 75.31 82 GLN A CA 1
ATOM 645 C C . GLN A 1 82 ? -24.742 0.078 -10.504 1.00 75.31 82 GLN A C 1
ATOM 647 O O . GLN A 1 82 ? -24.164 0.556 -11.477 1.00 75.31 82 GLN A O 1
ATOM 652 N N . GLY A 1 83 ? -25.251 -1.161 -10.515 1.00 73.00 83 GLY A N 1
ATOM 653 C CA . GLY A 1 83 ? -25.227 -2.033 -11.694 1.00 73.00 83 GLY A CA 1
ATOM 654 C C . GLY A 1 83 ? -23.829 -2.501 -12.118 1.00 73.00 83 GLY A C 1
ATOM 655 O O . GLY A 1 83 ? -23.677 -3.062 -13.203 1.00 73.00 83 GLY A O 1
ATOM 656 N N . PHE A 1 84 ? -22.806 -2.280 -11.286 1.00 73.75 84 PHE A N 1
ATOM 657 C CA . PHE A 1 84 ? -21.462 -2.804 -11.510 1.00 73.75 84 PHE A CA 1
ATOM 658 C C . PHE A 1 84 ? -21.384 -4.275 -11.105 1.00 73.75 84 PHE A C 1
ATOM 660 O O . PHE A 1 84 ? -21.980 -4.700 -10.121 1.00 73.75 84 PHE A O 1
ATOM 667 N N . GLN A 1 85 ? -20.601 -5.054 -11.853 1.00 80.06 85 GLN A N 1
ATOM 668 C CA . GLN A 1 85 ? -20.348 -6.463 -11.534 1.00 80.06 85 GLN A CA 1
ATOM 669 C C . GLN A 1 85 ? -19.156 -6.657 -10.584 1.00 80.06 85 GLN A C 1
ATOM 671 O O . GLN A 1 85 ? -18.959 -7.754 -10.069 1.00 80.06 85 GLN A O 1
ATOM 676 N N . ALA A 1 86 ? -18.358 -5.610 -10.348 1.00 87.19 86 ALA A N 1
ATOM 677 C CA . ALA A 1 86 ? -17.147 -5.669 -9.540 1.00 87.19 86 ALA A CA 1
ATOM 678 C C . ALA A 1 86 ? -16.997 -4.434 -8.645 1.00 87.19 86 ALA A C 1
ATOM 680 O O . ALA A 1 86 ? -17.486 -3.351 -8.964 1.00 87.19 86 ALA A O 1
ATOM 681 N N . LEU A 1 87 ? -16.293 -4.631 -7.532 1.00 89.94 87 LEU A N 1
ATOM 682 C CA . LEU A 1 87 ? -15.918 -3.599 -6.571 1.00 89.94 87 LEU A CA 1
ATOM 683 C C . LEU A 1 87 ? -14.883 -2.634 -7.166 1.00 89.94 87 LEU A C 1
ATOM 685 O O . LEU A 1 87 ? -13.905 -3.069 -7.780 1.00 89.94 87 LEU A O 1
ATOM 689 N N . ARG A 1 88 ? -15.071 -1.329 -6.965 1.00 89.94 88 ARG A N 1
ATOM 690 C CA . ARG A 1 88 ? -14.128 -0.307 -7.431 1.00 89.94 88 ARG A CA 1
ATOM 691 C C . ARG A 1 88 ? -12.832 -0.326 -6.613 1.00 89.94 88 ARG A C 1
ATOM 693 O O . ARG A 1 88 ? -12.883 -0.446 -5.392 1.00 89.94 88 ARG A O 1
ATOM 700 N N . PRO A 1 89 ? -11.658 -0.141 -7.241 1.00 91.12 89 PRO A N 1
ATOM 701 C CA . PRO A 1 89 ? -10.409 -0.024 -6.501 1.00 91.12 89 PRO A CA 1
ATOM 702 C C . PRO A 1 89 ? -10.452 1.126 -5.490 1.00 91.12 89 PRO A C 1
ATOM 704 O O . PRO A 1 89 ? -10.870 2.239 -5.812 1.00 91.12 89 PRO A O 1
ATOM 707 N N . LEU A 1 90 ? -9.980 0.864 -4.272 1.00 90.75 90 LEU A N 1
ATOM 708 C CA . LEU A 1 90 ? -9.821 1.895 -3.254 1.00 90.75 90 LEU A CA 1
ATOM 709 C C . LEU A 1 90 ? -8.576 2.725 -3.565 1.00 90.75 90 LEU A C 1
ATOM 711 O O . LEU A 1 90 ? -7.464 2.203 -3.612 1.00 90.75 90 LEU A O 1
ATOM 715 N N . MET A 1 91 ? -8.775 4.028 -3.736 1.00 90.50 91 MET A N 1
ATOM 716 C CA . MET A 1 91 ? -7.700 5.004 -3.875 1.00 90.50 91 MET A CA 1
ATOM 717 C C . MET A 1 91 ? -7.665 5.876 -2.627 1.00 90.50 91 MET A C 1
ATOM 719 O O . MET A 1 91 ? -8.702 6.352 -2.165 1.00 90.50 91 MET A O 1
ATOM 723 N N . MET A 1 92 ? -6.473 6.084 -2.078 1.00 87.69 92 MET A N 1
ATOM 724 C CA . MET A 1 92 ? -6.272 6.941 -0.916 1.00 87.69 92 MET A CA 1
ATOM 725 C C . MET A 1 92 ? -5.067 7.847 -1.128 1.00 87.69 92 MET A C 1
ATOM 727 O O . MET A 1 92 ? -4.055 7.429 -1.685 1.00 87.69 92 MET A O 1
ATOM 731 N N . ALA A 1 93 ? -5.188 9.077 -0.643 1.00 90.50 93 ALA A N 1
ATOM 732 C CA . ALA A 1 93 ? -4.100 10.032 -0.542 1.00 90.50 93 ALA A CA 1
ATOM 733 C C . ALA A 1 93 ? -4.031 10.503 0.910 1.00 90.50 93 ALA A C 1
ATOM 735 O O . ALA A 1 93 ? -5.062 10.776 1.528 1.00 90.50 93 ALA A O 1
ATOM 736 N N . TYR A 1 94 ? -2.828 10.553 1.467 1.00 87.88 94 TYR A N 1
ATOM 737 C CA . TYR A 1 94 ? -2.604 11.027 2.824 1.00 87.88 94 TYR A CA 1
ATOM 738 C C . TYR A 1 94 ? -1.216 11.641 2.939 1.00 87.88 94 TYR A C 1
ATOM 740 O O . TYR A 1 94 ? -0.282 11.249 2.240 1.00 87.88 94 TYR A O 1
ATOM 748 N N . GLU A 1 95 ? -1.085 12.578 3.867 1.00 89.25 95 GLU A N 1
ATOM 749 C CA . GLU A 1 95 ? 0.199 13.136 4.258 1.00 89.25 95 GLU A CA 1
ATOM 750 C C . GLU A 1 95 ? 0.701 12.419 5.508 1.00 89.25 95 GLU A C 1
ATOM 752 O O . GLU A 1 95 ? -0.062 12.085 6.418 1.00 89.25 95 GLU A O 1
ATOM 757 N N . SER A 1 96 ? 2.001 12.157 5.552 1.00 87.88 96 SER A N 1
ATOM 758 C CA . SER A 1 96 ? 2.635 11.490 6.680 1.00 87.88 96 SER A CA 1
ATOM 759 C C . SER A 1 96 ? 4.027 12.070 6.898 1.00 87.88 96 SER A C 1
ATOM 761 O O . SER A 1 96 ? 4.789 12.181 5.938 1.00 87.88 96 SER A O 1
ATOM 763 N N . PRO A 1 97 ? 4.420 12.361 8.152 1.00 88.19 97 PRO A N 1
ATOM 764 C CA . PRO A 1 97 ? 5.800 12.728 8.462 1.00 88.19 97 PRO A CA 1
ATOM 765 C C . PRO A 1 97 ? 6.764 11.542 8.293 1.00 88.19 97 PRO A C 1
ATOM 767 O O . PRO A 1 97 ? 7.979 11.720 8.287 1.00 88.19 97 PRO A O 1
ATOM 770 N N . ARG A 1 98 ? 6.238 10.314 8.184 1.00 86.75 98 ARG A N 1
ATOM 771 C CA . ARG A 1 98 ? 7.009 9.103 7.892 1.00 86.75 98 ARG A CA 1
ATOM 772 C C . ARG A 1 98 ? 6.866 8.753 6.417 1.00 86.75 98 ARG A C 1
ATOM 774 O O . ARG A 1 98 ? 5.772 8.396 5.978 1.00 86.75 98 ARG A O 1
ATOM 781 N N . PHE A 1 99 ? 7.978 8.779 5.694 1.00 90.25 99 PHE A N 1
ATOM 782 C CA . PHE A 1 99 ? 8.060 8.306 4.316 1.00 90.25 99 PHE A CA 1
ATOM 783 C C . PHE A 1 99 ? 8.164 6.771 4.292 1.00 90.25 99 PHE A C 1
ATOM 785 O O . PHE A 1 99 ? 9.253 6.202 4.308 1.00 90.25 99 PHE A O 1
ATOM 792 N N . MET A 1 100 ? 7.015 6.093 4.376 1.00 90.50 100 MET A N 1
ATOM 793 C CA . MET A 1 100 ? 6.922 4.629 4.389 1.00 90.50 100 MET A CA 1
ATOM 794 C C . MET A 1 100 ? 5.566 4.136 3.876 1.00 90.50 100 MET A C 1
ATOM 796 O O . MET A 1 100 ? 4.553 4.820 4.029 1.00 90.50 100 MET A O 1
ATOM 800 N N . LEU A 1 101 ? 5.541 2.904 3.364 1.00 89.62 101 LEU A N 1
ATOM 801 C CA . LEU A 1 101 ? 4.323 2.232 2.917 1.00 89.62 101 LEU A CA 1
ATOM 802 C C . LEU A 1 101 ? 3.947 1.076 3.877 1.00 89.62 101 LEU A C 1
ATOM 804 O O . LEU A 1 101 ? 4.684 0.089 3.976 1.00 89.62 101 LEU A O 1
A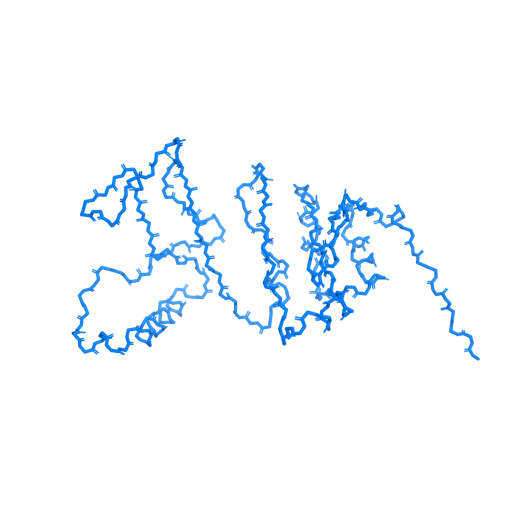TOM 808 N N . PRO A 1 102 ? 2.827 1.160 4.622 1.00 88.62 102 PRO A N 1
ATOM 809 C CA . PRO A 1 102 ? 2.470 0.176 5.646 1.00 88.62 102 PRO A CA 1
ATOM 810 C C . PRO A 1 102 ? 1.746 -1.064 5.074 1.00 88.62 102 PRO A C 1
ATOM 812 O O . PRO A 1 102 ? 0.563 -1.278 5.311 1.00 88.62 102 PRO A O 1
ATOM 815 N N . ILE A 1 103 ? 2.473 -1.935 4.367 1.00 88.50 103 ILE A N 1
ATOM 816 C CA . ILE A 1 103 ? 1.910 -3.124 3.677 1.00 88.50 103 ILE A CA 1
ATOM 817 C C . ILE A 1 103 ? 1.941 -4.434 4.479 1.00 88.50 103 ILE A C 1
ATOM 819 O O . ILE A 1 103 ? 1.531 -5.478 3.976 1.00 88.50 103 ILE A O 1
ATOM 823 N N . ARG A 1 104 ? 2.417 -4.433 5.732 1.00 89.62 104 ARG A N 1
ATOM 824 C CA . ARG A 1 104 ? 2.630 -5.685 6.487 1.00 89.62 104 ARG A CA 1
ATOM 825 C C . ARG A 1 104 ? 1.343 -6.469 6.725 1.00 89.62 104 ARG A C 1
ATOM 827 O O . ARG A 1 104 ? 1.395 -7.691 6.736 1.00 89.62 104 ARG A O 1
ATOM 834 N N . LEU A 1 105 ? 0.204 -5.792 6.883 1.00 88.50 105 LEU A N 1
ATOM 835 C CA . LEU A 1 105 ? -1.092 -6.470 7.003 1.00 88.50 105 LEU A CA 1
ATOM 836 C C . LEU A 1 105 ? -1.474 -7.201 5.711 1.00 88.50 105 LEU A C 1
ATOM 838 O O . LEU A 1 105 ? -1.988 -8.313 5.782 1.00 88.50 105 LEU A O 1
ATOM 842 N N . GLY A 1 106 ? -1.165 -6.616 4.548 1.00 87.00 106 GLY A N 1
ATOM 843 C CA . GLY A 1 106 ? -1.349 -7.267 3.251 1.00 87.00 106 GLY A CA 1
ATOM 844 C C . GLY A 1 106 ? -0.523 -8.545 3.142 1.00 87.00 106 GLY A C 1
ATOM 845 O O . GLY A 1 106 ? -1.067 -9.583 2.785 1.00 87.00 106 GLY A O 1
ATOM 846 N N . MET A 1 107 ? 0.743 -8.500 3.574 1.00 87.50 107 MET A N 1
ATOM 847 C CA . MET A 1 107 ? 1.620 -9.678 3.592 1.00 87.50 107 MET A CA 1
ATOM 848 C C . MET A 1 107 ? 1.109 -10.799 4.508 1.00 87.50 107 MET A C 1
ATOM 850 O O . MET A 1 107 ? 1.226 -11.964 4.152 1.00 87.50 107 MET A O 1
ATOM 854 N N . VAL A 1 108 ? 0.532 -10.470 5.671 1.00 89.75 108 VAL A N 1
ATOM 855 C CA . VAL A 1 108 ? -0.058 -11.478 6.578 1.00 89.75 108 VAL A CA 1
ATOM 856 C C . VAL A 1 108 ? -1.320 -12.108 5.983 1.00 89.75 108 VAL A C 1
ATOM 858 O O . VAL A 1 108 ? -1.595 -13.277 6.228 1.00 89.75 108 VAL A O 1
ATOM 861 N N . ASN A 1 109 ? -2.089 -11.349 5.201 1.00 88.62 109 ASN A N 1
ATOM 862 C CA . ASN A 1 109 ? -3.309 -11.830 4.553 1.00 88.62 109 ASN A CA 1
ATOM 863 C C . ASN A 1 109 ? -3.059 -12.518 3.197 1.00 88.62 109 ASN A C 1
ATOM 865 O O . ASN A 1 109 ? -4.010 -12.958 2.556 1.00 88.62 109 ASN A O 1
ATOM 869 N N . ALA A 1 110 ? -1.822 -12.533 2.705 1.00 88.19 110 ALA A N 1
ATOM 870 C CA . ALA A 1 110 ? -1.517 -13.008 1.366 1.00 88.19 110 ALA A CA 1
ATOM 871 C C . ALA A 1 110 ? -1.453 -14.543 1.312 1.00 88.19 110 ALA A C 1
ATOM 873 O O . ALA A 1 110 ? -0.693 -15.162 2.052 1.00 88.19 110 ALA A O 1
ATOM 874 N N . ASP A 1 111 ? -2.168 -15.149 0.362 1.00 87.62 111 ASP A N 1
ATOM 875 C CA . ASP A 1 111 ? -2.090 -16.593 0.073 1.00 87.62 111 ASP A CA 1
ATOM 876 C C . ASP A 1 111 ? -0.865 -16.969 -0.796 1.00 87.62 111 ASP A C 1
ATOM 878 O O . ASP A 1 111 ? -0.689 -18.120 -1.196 1.00 87.62 111 ASP A O 1
ATOM 882 N N . GLY A 1 112 ? -0.003 -15.999 -1.116 1.00 89.25 112 GLY A N 1
ATOM 883 C CA . GLY A 1 112 ? 1.166 -16.172 -1.972 1.00 89.25 112 GLY A CA 1
ATOM 884 C C . GLY A 1 112 ? 1.863 -14.845 -2.286 1.00 89.25 112 GLY A C 1
ATOM 885 O O . GLY A 1 112 ? 1.570 -13.829 -1.652 1.00 89.25 112 GLY A O 1
ATOM 886 N N . PRO A 1 113 ? 2.795 -14.832 -3.256 1.00 85.75 113 PRO A N 1
ATOM 887 C CA . PRO A 1 113 ? 3.423 -13.602 -3.723 1.00 85.75 113 PRO A CA 1
ATOM 888 C C . PRO A 1 113 ? 2.377 -12.602 -4.228 1.00 85.75 113 PRO A C 1
ATOM 890 O O . PRO A 1 113 ? 1.440 -12.978 -4.929 1.00 85.75 113 PRO A O 1
ATOM 893 N N . GLN A 1 114 ? 2.559 -11.332 -3.882 1.00 86.75 114 GLN A N 1
ATOM 894 C CA . GLN A 1 114 ? 1.748 -10.224 -4.378 1.00 86.75 114 GLN A CA 1
ATOM 895 C C . GLN A 1 114 ? 2.657 -9.241 -5.104 1.00 86.75 114 GLN A C 1
ATOM 897 O O . GLN A 1 114 ? 3.748 -8.932 -4.622 1.00 86.75 114 GLN A O 1
ATOM 902 N N . GLU A 1 115 ? 2.206 -8.762 -6.258 1.00 85.38 115 GLU A N 1
ATOM 903 C CA . GLU A 1 115 ? 2.900 -7.718 -6.998 1.00 85.38 115 GLU A CA 1
ATOM 904 C C . GLU A 1 115 ? 2.587 -6.351 -6.385 1.00 85.38 115 GLU A C 1
ATOM 906 O O . GLU A 1 115 ? 1.446 -6.047 -6.032 1.00 85.38 115 GLU A O 1
ATOM 911 N N . LEU A 1 116 ? 3.623 -5.530 -6.243 1.00 89.88 116 LEU A N 1
ATOM 912 C CA . LEU A 1 116 ? 3.519 -4.161 -5.773 1.00 89.88 116 LEU A CA 1
ATOM 913 C C . LEU A 1 116 ? 4.350 -3.280 -6.697 1.00 89.88 116 LEU A C 1
ATOM 915 O O . LEU A 1 116 ? 5.569 -3.418 -6.754 1.00 89.88 116 LEU A O 1
ATOM 919 N N . ILE A 1 117 ? 3.681 -2.347 -7.365 1.00 92.38 117 ILE A N 1
ATOM 920 C CA . ILE A 1 117 ? 4.318 -1.330 -8.196 1.00 92.38 117 ILE A CA 1
ATOM 921 C C . ILE A 1 117 ? 4.273 -0.015 -7.424 1.00 92.38 117 ILE A C 1
ATOM 923 O O . ILE A 1 117 ? 3.211 0.407 -6.962 1.00 92.38 117 ILE A O 1
ATOM 927 N N . VAL A 1 118 ? 5.431 0.623 -7.256 1.00 93.50 118 VAL A N 1
ATOM 928 C CA . VAL A 1 118 ? 5.558 1.878 -6.508 1.00 93.50 118 VAL A CA 1
ATOM 929 C C . VAL A 1 118 ? 6.202 2.928 -7.400 1.00 93.50 118 VAL A C 1
ATOM 931 O O . VAL A 1 118 ? 7.320 2.744 -7.871 1.00 93.50 118 VAL A O 1
ATOM 934 N N . TYR A 1 119 ? 5.509 4.049 -7.582 1.00 92.56 119 TYR A N 1
ATOM 935 C CA . TYR A 1 119 ? 6.050 5.240 -8.231 1.00 92.56 119 TYR A CA 1
ATOM 936 C C . TYR A 1 119 ? 6.437 6.252 -7.160 1.00 92.56 119 TYR A C 1
ATOM 938 O O . TYR A 1 119 ? 5.658 6.531 -6.248 1.00 92.56 119 TYR A O 1
ATOM 946 N N . LEU A 1 120 ? 7.650 6.786 -7.261 1.00 91.94 120 LEU A N 1
ATOM 947 C CA . LEU A 1 120 ? 8.213 7.701 -6.277 1.00 91.94 120 LEU A CA 1
ATOM 948 C C . LEU A 1 120 ? 8.699 8.951 -6.999 1.00 91.94 120 LEU A C 1
ATOM 950 O O . LEU A 1 120 ? 9.487 8.863 -7.936 1.00 91.94 120 LEU A O 1
ATOM 954 N N . LEU A 1 121 ? 8.238 10.108 -6.532 1.00 89.69 121 LEU A N 1
ATOM 955 C CA . LEU A 1 121 ? 8.713 11.411 -6.972 1.00 89.69 121 LEU A CA 1
ATOM 956 C C . LEU A 1 121 ? 9.352 12.109 -5.774 1.00 89.69 121 LEU A C 1
ATOM 958 O O . LEU A 1 121 ? 8.731 12.232 -4.718 1.00 89.69 121 LEU A O 1
ATOM 962 N N . SER A 1 122 ? 10.603 12.532 -5.929 1.00 88.69 122 SER A N 1
ATOM 963 C CA . SER A 1 122 ? 11.401 13.108 -4.850 1.00 88.69 122 SER A CA 1
ATOM 964 C C . SER A 1 122 ? 12.281 14.236 -5.389 1.00 88.69 122 SER A C 1
ATOM 966 O O . SER A 1 122 ? 13.022 14.016 -6.349 1.00 88.69 122 SER A O 1
ATOM 96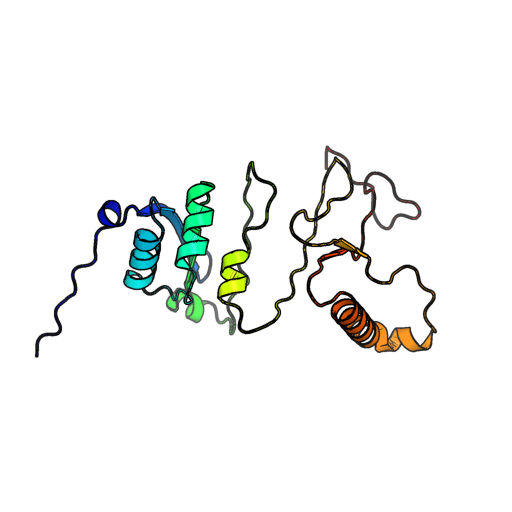8 N N . PRO A 1 123 ? 12.268 15.428 -4.766 1.00 86.50 123 PRO A N 1
ATOM 969 C CA . PRO A 1 123 ? 13.172 16.509 -5.146 1.00 86.50 123 PRO A CA 1
ATOM 970 C C . PRO A 1 123 ? 14.629 16.247 -4.727 1.00 86.50 123 PRO A C 1
ATOM 972 O O . PRO A 1 123 ? 15.518 16.992 -5.124 1.00 86.50 123 PRO A O 1
ATOM 975 N N . GLN A 1 124 ? 14.896 15.208 -3.926 1.00 87.88 124 GLN A N 1
ATOM 976 C CA . GLN A 1 124 ? 16.246 14.800 -3.519 1.00 87.88 124 GLN A CA 1
ATOM 977 C C . GLN A 1 124 ? 16.873 13.753 -4.458 1.00 87.88 124 GLN A C 1
ATOM 979 O O . GLN A 1 124 ? 17.983 13.292 -4.196 1.00 87.88 124 GLN A O 1
ATOM 984 N N . GLY A 1 125 ? 16.183 13.380 -5.540 1.00 87.69 125 GLY A N 1
ATOM 985 C CA . GLY A 1 125 ? 16.639 12.373 -6.498 1.00 87.69 125 GLY A CA 1
ATOM 986 C C . GLY A 1 125 ? 16.092 10.973 -6.212 1.00 87.69 125 GLY A C 1
ATOM 987 O O . GLY A 1 125 ? 15.048 10.814 -5.575 1.00 87.69 125 GLY A O 1
ATOM 988 N N . ALA A 1 126 ? 16.784 9.955 -6.729 1.00 88.06 126 ALA A N 1
ATOM 989 C CA . ALA A 1 126 ? 16.338 8.564 -6.676 1.00 88.06 126 ALA A CA 1
ATOM 990 C C . ALA A 1 126 ? 16.133 8.065 -5.235 1.00 88.06 126 ALA A C 1
ATOM 992 O O . ALA A 1 126 ? 16.909 8.373 -4.330 1.00 88.06 126 ALA A O 1
ATOM 993 N N . VAL A 1 127 ? 15.086 7.264 -5.044 1.00 91.06 127 VAL A N 1
ATOM 994 C CA . VAL A 1 127 ? 14.721 6.670 -3.756 1.00 91.06 127 VAL A CA 1
ATOM 995 C C . VAL A 1 127 ? 15.024 5.178 -3.780 1.00 91.06 127 VAL A C 1
ATOM 997 O O . VAL A 1 127 ? 14.741 4.497 -4.763 1.00 91.06 127 VAL A O 1
ATOM 1000 N N . GLU A 1 128 ? 15.539 4.664 -2.667 1.00 90.69 128 GLU A N 1
ATOM 1001 C CA . GLU A 1 128 ? 15.739 3.235 -2.445 1.00 90.69 128 GLU A CA 1
ATOM 1002 C C . GLU A 1 128 ? 14.997 2.773 -1.188 1.00 90.69 128 GLU A C 1
ATOM 1004 O O . GLU A 1 128 ? 14.789 3.537 -0.239 1.00 90.69 128 GLU A O 1
ATOM 1009 N N . VAL A 1 129 ? 14.593 1.503 -1.175 1.00 91.44 129 VAL A N 1
ATOM 1010 C CA . VAL A 1 129 ? 13.992 0.885 0.010 1.00 91.44 129 VAL A CA 1
ATOM 1011 C C . VAL A 1 129 ? 15.067 0.558 1.045 1.00 91.44 129 VAL A C 1
ATOM 1013 O O . VAL A 1 129 ? 16.186 0.184 0.710 1.00 91.44 129 VAL A O 1
ATOM 1016 N N . THR A 1 130 ? 14.727 0.669 2.328 1.00 91.00 130 THR A N 1
ATOM 1017 C CA . THR A 1 130 ? 15.681 0.450 3.432 1.00 91.00 130 THR A CA 1
ATOM 1018 C C . THR A 1 130 ? 15.608 -0.951 4.038 1.00 91.00 130 THR A C 1
ATOM 1020 O O . THR A 1 130 ? 16.501 -1.358 4.775 1.00 91.00 130 THR A O 1
ATOM 1023 N N . ASN A 1 131 ? 14.536 -1.692 3.759 1.00 90.00 131 ASN A N 1
ATOM 1024 C CA . ASN A 1 131 ? 14.211 -2.976 4.384 1.00 90.00 131 ASN A CA 1
ATOM 1025 C C . ASN A 1 131 ? 14.332 -4.186 3.442 1.00 90.00 131 ASN A C 1
ATOM 1027 O O . ASN A 1 131 ? 14.145 -5.314 3.893 1.00 90.00 131 ASN A O 1
ATOM 1031 N N . TYR A 1 132 ? 14.664 -3.961 2.171 1.00 89.88 132 TYR A N 1
ATOM 1032 C CA . TYR A 1 132 ? 14.989 -4.993 1.187 1.00 89.88 132 TYR A CA 1
ATOM 1033 C C . TYR A 1 132 ? 16.238 -4.575 0.416 1.00 89.88 132 TYR A C 1
ATOM 1035 O O . TYR A 1 132 ? 16.560 -3.393 0.336 1.00 89.88 132 TYR A O 1
ATOM 1043 N N . ARG A 1 133 ? 16.941 -5.542 -0.176 1.00 91.88 133 ARG A N 1
ATOM 1044 C CA . ARG A 1 133 ? 17.993 -5.220 -1.142 1.00 91.88 133 ARG A CA 1
ATOM 1045 C C . ARG A 1 133 ? 17.336 -4.687 -2.417 1.00 91.88 133 ARG A C 1
ATOM 1047 O O . ARG A 1 133 ? 16.463 -5.357 -2.968 1.00 91.88 133 ARG A O 1
ATOM 1054 N N . THR A 1 134 ? 17.772 -3.519 -2.874 1.00 92.44 134 THR A N 1
ATOM 1055 C CA . THR A 1 134 ? 17.372 -2.960 -4.170 1.00 92.44 134 THR A CA 1
ATOM 1056 C C . THR A 1 134 ? 18.249 -3.552 -5.272 1.00 92.44 134 THR A C 1
ATOM 1058 O O . THR A 1 134 ? 19.474 -3.554 -5.156 1.00 92.44 134 THR A O 1
ATOM 1061 N N . GLU A 1 135 ? 17.643 -4.050 -6.346 1.00 92.81 135 GLU A N 1
ATOM 1062 C CA . GLU A 1 135 ? 18.345 -4.527 -7.542 1.00 92.81 135 GLU A CA 1
ATOM 1063 C C . GLU A 1 135 ? 17.745 -3.911 -8.797 1.00 92.81 135 GLU A C 1
ATOM 1065 O O . GLU A 1 135 ? 16.544 -3.693 -8.868 1.00 92.81 135 GLU A O 1
ATOM 1070 N N . LYS A 1 136 ? 18.560 -3.646 -9.816 1.00 91.75 136 LYS A N 1
ATOM 1071 C CA . LYS A 1 136 ? 18.035 -3.178 -11.101 1.00 91.75 136 LYS A CA 1
ATOM 1072 C C . LYS A 1 136 ? 17.506 -4.357 -11.905 1.00 91.75 136 LYS A C 1
ATOM 1074 O O . LYS A 1 136 ? 18.181 -5.384 -12.003 1.00 91.75 136 LYS A O 1
ATOM 1079 N N . ILE A 1 137 ? 16.336 -4.188 -12.512 1.00 92.56 137 ILE A N 1
ATOM 1080 C CA . ILE A 1 137 ? 15.884 -5.111 -13.553 1.00 92.56 137 ILE A CA 1
ATOM 1081 C C . ILE A 1 137 ? 16.864 -5.018 -14.742 1.00 92.56 137 ILE A C 1
ATOM 1083 O O . ILE A 1 137 ? 17.380 -3.927 -15.014 1.00 92.56 137 ILE A O 1
ATOM 1087 N N . PRO A 1 138 ? 17.160 -6.116 -15.458 1.00 89.62 138 PRO A N 1
ATOM 1088 C CA . PRO A 1 138 ? 17.852 -6.035 -16.740 1.00 89.62 138 PRO A CA 1
ATOM 1089 C C . PRO A 1 138 ? 17.157 -5.044 -17.690 1.00 89.62 138 PRO A C 1
ATOM 1091 O O . PRO A 1 138 ? 16.032 -5.273 -18.127 1.00 89.62 138 PRO A O 1
ATOM 1094 N N . SER A 1 139 ? 17.831 -3.935 -17.994 1.00 87.44 139 SER A N 1
ATOM 1095 C CA . SER A 1 139 ? 17.341 -2.843 -18.842 1.00 87.44 139 SER A CA 1
ATOM 1096 C C . SER A 1 139 ? 18.465 -2.306 -19.736 1.00 87.44 139 SER A C 1
ATOM 1098 O O . SER A 1 139 ? 19.630 -2.655 -19.539 1.00 87.44 139 SER A O 1
ATOM 1100 N N . ASN A 1 140 ? 18.122 -1.474 -20.730 1.00 84.75 140 ASN A N 1
ATOM 1101 C CA . ASN A 1 140 ? 19.061 -0.927 -21.726 1.00 84.75 140 ASN A CA 1
ATOM 1102 C C . ASN A 1 140 ? 19.838 -2.010 -22.498 1.00 84.75 140 ASN A C 1
ATOM 1104 O O . ASN A 1 140 ? 21.050 -1.912 -22.682 1.00 84.75 140 ASN A O 1
ATOM 1108 N N . LEU A 1 141 ? 19.135 -3.065 -22.915 1.00 88.56 141 LEU A N 1
ATOM 1109 C CA . LEU A 1 141 ? 19.686 -4.156 -23.715 1.00 88.56 141 LEU A CA 1
ATOM 1110 C C . LEU A 1 141 ? 19.072 -4.124 -25.111 1.00 88.56 141 LEU A C 1
ATOM 1112 O O . LEU A 1 141 ? 17.856 -3.985 -25.242 1.00 88.56 141 LEU A O 1
ATOM 1116 N N . ASP A 1 142 ? 19.902 -4.319 -26.133 1.00 90.88 142 ASP A N 1
ATOM 1117 C CA . ASP A 1 142 ? 19.418 -4.549 -27.490 1.00 90.88 142 ASP A CA 1
ATOM 1118 C C . ASP A 1 142 ? 18.751 -5.924 -27.556 1.00 90.88 142 ASP A C 1
ATOM 1120 O O . ASP A 1 142 ? 19.371 -6.958 -27.285 1.00 90.88 142 ASP A O 1
ATOM 1124 N N . LEU A 1 143 ? 17.465 -5.930 -27.898 1.00 92.19 143 LEU A N 1
ATOM 1125 C CA . LEU A 1 143 ? 16.688 -7.151 -28.059 1.00 92.19 143 LEU A CA 1
ATOM 1126 C C . LEU A 1 143 ? 16.552 -7.488 -29.546 1.00 92.19 143 LEU A C 1
ATOM 1128 O O . LEU A 1 143 ? 16.389 -6.583 -30.366 1.00 92.19 143 LEU A O 1
ATOM 1132 N N . PRO A 1 144 ? 16.583 -8.780 -29.917 1.00 94.75 144 PRO A N 1
ATOM 1133 C CA . PRO A 1 144 ? 16.273 -9.187 -31.279 1.00 94.75 144 PRO A CA 1
ATOM 1134 C C . PRO A 1 144 ? 14.885 -8.701 -31.716 1.00 94.75 144 PRO A C 1
ATOM 1136 O O . PRO A 1 144 ? 13.929 -8.786 -30.948 1.00 94.75 144 PRO A O 1
ATOM 1139 N N . GLU A 1 145 ? 14.757 -8.262 -32.969 1.00 95.12 145 GLU A N 1
ATOM 1140 C CA . GLU A 1 145 ? 13.530 -7.645 -33.505 1.00 95.12 145 GLU A CA 1
ATOM 1141 C C . GLU A 1 145 ? 12.281 -8.528 -33.340 1.00 95.12 145 GLU A C 1
ATOM 1143 O O . GLU A 1 145 ? 11.198 -8.032 -33.039 1.00 95.12 145 GLU A O 1
ATOM 1148 N N . PHE A 1 146 ? 12.431 -9.854 -33.429 1.00 93.94 146 PHE A N 1
ATOM 1149 C CA . PHE A 1 146 ? 11.317 -10.790 -33.251 1.00 93.94 146 PHE A CA 1
ATOM 1150 C C . PHE A 1 146 ? 10.661 -10.714 -31.859 1.00 93.94 146 PHE A C 1
ATOM 1152 O O . PHE A 1 146 ? 9.498 -11.086 -31.718 1.00 93.94 146 PHE A O 1
ATOM 1159 N N . VAL A 1 147 ? 11.364 -10.209 -30.837 1.00 95.50 147 VAL A N 1
ATOM 1160 C CA . VAL A 1 147 ? 10.824 -10.047 -29.476 1.00 95.50 147 VAL A CA 1
ATOM 1161 C C . VAL A 1 147 ? 9.745 -8.966 -29.429 1.00 95.50 147 VAL A C 1
ATOM 1163 O O . VAL A 1 147 ? 8.883 -9.013 -28.556 1.00 95.50 147 VAL A O 1
ATOM 1166 N N . GLN A 1 148 ? 9.730 -8.018 -30.372 1.00 93.12 148 GLN A N 1
ATOM 1167 C CA . GLN A 1 148 ? 8.764 -6.918 -30.391 1.00 93.12 148 GLN A CA 1
ATOM 1168 C C . GLN A 1 148 ? 7.307 -7.411 -30.325 1.00 93.12 148 GLN A C 1
ATOM 1170 O O . GLN A 1 148 ? 6.497 -6.829 -29.605 1.00 93.12 148 GLN A O 1
ATOM 1175 N N . GLY A 1 149 ? 6.980 -8.501 -31.029 1.00 95.62 149 GLY A N 1
ATOM 1176 C CA . GLY A 1 149 ? 5.633 -9.086 -31.034 1.00 95.62 149 GLY A CA 1
ATOM 1177 C C . GLY A 1 149 ? 5.255 -9.829 -29.747 1.00 95.62 149 GLY A C 1
ATOM 1178 O O . GLY A 1 149 ? 4.075 -10.065 -29.500 1.00 95.62 149 GLY A O 1
ATOM 1179 N N . GLU A 1 150 ? 6.235 -10.173 -28.911 1.00 95.94 150 GLU A N 1
ATOM 1180 C CA . GLU A 1 150 ? 6.071 -11.022 -27.723 1.00 95.94 150 GLU A CA 1
ATOM 1181 C C . GLU A 1 150 ? 6.646 -10.369 -26.455 1.00 95.94 150 GLU A C 1
ATOM 1183 O O . GLU A 1 150 ? 6.863 -11.037 -25.441 1.00 95.94 150 GLU A O 1
ATOM 1188 N N . PHE A 1 151 ? 6.874 -9.051 -26.482 1.00 93.69 151 PHE A N 1
ATOM 1189 C CA . PHE A 1 151 ? 7.636 -8.354 -25.446 1.00 93.69 151 PHE A CA 1
ATOM 1190 C C . PHE A 1 151 ? 7.065 -8.559 -24.039 1.00 93.69 151 PHE A C 1
ATOM 1192 O O . PHE A 1 151 ? 7.825 -8.760 -23.100 1.00 93.69 151 PHE A O 1
ATOM 1199 N N . GLY A 1 152 ? 5.737 -8.579 -23.880 1.00 94.38 152 GLY A N 1
ATOM 1200 C CA . GLY A 1 152 ? 5.112 -8.838 -22.578 1.00 94.38 152 GLY A CA 1
ATOM 1201 C C . GLY A 1 152 ? 5.450 -10.222 -22.008 1.00 94.38 152 GLY A C 1
ATOM 1202 O O . GLY A 1 152 ? 5.742 -10.344 -20.820 1.00 94.38 152 GLY A O 1
ATOM 1203 N N . GLN A 1 153 ? 5.478 -11.259 -22.854 1.00 96.00 153 GLN A N 1
ATOM 1204 C CA . GLN A 1 153 ? 5.860 -12.615 -22.437 1.00 96.00 153 GLN A CA 1
ATOM 1205 C C . GLN A 1 153 ? 7.351 -12.684 -22.106 1.00 96.00 153 GLN A C 1
ATOM 1207 O O . GLN A 1 153 ? 7.739 -13.257 -21.087 1.00 96.00 153 GLN A O 1
ATOM 1212 N N . PHE A 1 154 ? 8.177 -12.050 -22.942 1.00 95.31 154 PHE A N 1
ATOM 1213 C CA . PHE A 1 154 ? 9.608 -11.921 -22.701 1.00 95.31 154 PHE A CA 1
ATOM 1214 C C . PHE A 1 154 ? 9.898 -11.216 -21.369 1.00 95.31 154 PHE A C 1
ATOM 1216 O O . PHE A 1 154 ? 10.660 -11.743 -20.559 1.00 95.31 154 PHE A O 1
ATOM 1223 N N . TYR A 1 155 ? 9.268 -10.065 -21.114 1.00 94.19 155 TYR A N 1
ATOM 1224 C CA . TYR A 1 155 ? 9.458 -9.295 -19.887 1.00 94.19 155 TYR A CA 1
ATOM 1225 C C . TYR A 1 155 ? 9.057 -10.110 -18.661 1.00 94.19 155 TYR A C 1
ATOM 1227 O O . TYR A 1 155 ? 9.846 -10.217 -17.726 1.00 94.19 155 TYR A O 1
ATOM 1235 N N . GLY A 1 156 ? 7.888 -10.761 -18.695 1.00 94.38 156 GLY A N 1
ATOM 1236 C CA . GLY A 1 156 ? 7.444 -11.636 -17.610 1.00 94.38 156 GLY A CA 1
ATOM 1237 C C . GLY A 1 156 ? 8.443 -12.762 -17.321 1.00 94.38 156 GLY A C 1
ATOM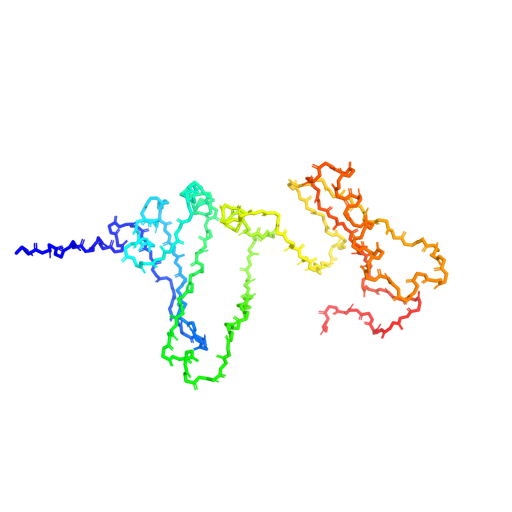 1238 O O . GLY A 1 156 ? 8.817 -12.973 -16.170 1.00 94.38 156 GLY A O 1
ATOM 1239 N N . ALA A 1 157 ? 8.953 -13.442 -18.355 1.00 95.50 157 ALA A N 1
ATOM 1240 C CA . ALA A 1 157 ? 9.951 -14.504 -18.200 1.00 95.50 157 ALA A CA 1
ATOM 1241 C C . ALA A 1 157 ? 11.309 -13.990 -17.682 1.00 95.50 157 ALA A C 1
ATOM 1243 O O . ALA A 1 157 ? 11.963 -14.649 -16.864 1.00 95.50 157 ALA A O 1
ATOM 1244 N N . MET A 1 158 ? 11.739 -12.815 -18.146 1.00 94.94 158 MET A N 1
ATOM 1245 C CA . MET A 1 158 ? 12.964 -12.155 -17.700 1.00 94.94 158 MET A CA 1
ATOM 1246 C C . MET A 1 158 ? 12.851 -11.737 -16.229 1.00 94.94 158 MET A C 1
ATOM 1248 O O . MET A 1 158 ? 13.739 -12.070 -15.438 1.00 94.94 158 MET A O 1
ATOM 1252 N N . PHE A 1 159 ? 11.736 -11.108 -15.847 1.00 94.31 159 PHE A N 1
ATOM 1253 C CA . PHE A 1 159 ? 11.436 -10.722 -14.471 1.00 94.31 159 PHE A CA 1
ATOM 1254 C C . PHE A 1 159 ? 11.431 -11.942 -13.548 1.00 94.31 159 PHE A C 1
ATOM 1256 O O . PHE A 1 159 ? 12.141 -11.961 -12.544 1.00 94.31 159 PHE A O 1
ATOM 1263 N N . ASP A 1 160 ? 10.723 -13.010 -13.923 1.00 94.38 160 ASP A N 1
ATOM 1264 C CA . ASP A 1 160 ? 10.685 -14.269 -13.172 1.00 94.38 160 ASP A CA 1
ATOM 1265 C C . ASP A 1 160 ? 12.080 -14.871 -12.960 1.00 94.38 160 ASP A C 1
ATOM 1267 O O . ASP A 1 160 ? 12.396 -15.411 -11.893 1.00 94.38 160 ASP A O 1
ATOM 1271 N N . THR A 1 161 ? 12.922 -14.798 -13.991 1.00 95.38 161 THR A N 1
ATOM 1272 C CA . THR A 1 161 ? 14.300 -15.293 -13.949 1.00 95.38 161 THR A CA 1
ATOM 1273 C C . THR A 1 161 ? 15.152 -14.455 -13.000 1.00 95.38 161 THR A C 1
ATOM 1275 O O . THR A 1 161 ? 15.866 -15.019 -12.163 1.00 95.38 161 THR A O 1
ATOM 1278 N N . ALA A 1 162 ? 15.046 -13.125 -13.076 1.00 94.38 162 ALA A N 1
ATOM 1279 C CA . ALA A 1 162 ? 15.713 -12.211 -12.156 1.00 94.38 162 ALA A CA 1
ATOM 1280 C C . ALA A 1 162 ? 15.245 -12.444 -10.710 1.00 94.38 162 ALA A C 1
ATOM 1282 O O . ALA A 1 162 ? 16.066 -12.698 -9.833 1.00 94.38 162 ALA A O 1
ATOM 1283 N N . TYR A 1 163 ? 13.933 -12.488 -10.466 1.00 93.19 163 TYR A N 1
ATOM 1284 C CA . TYR A 1 163 ? 13.341 -12.700 -9.144 1.00 93.19 163 TYR A CA 1
ATOM 1285 C C . TYR A 1 163 ? 13.809 -14.007 -8.485 1.00 93.19 163 TYR A C 1
ATOM 1287 O O . TYR A 1 163 ? 14.180 -14.023 -7.305 1.00 93.19 163 TYR A O 1
ATOM 1295 N N . LYS A 1 164 ? 13.861 -15.109 -9.248 1.00 94.50 164 LYS A N 1
ATOM 1296 C CA . LYS A 1 164 ? 14.389 -16.400 -8.769 1.00 94.50 164 LYS A CA 1
ATOM 1297 C C . LYS A 1 164 ? 15.886 -16.322 -8.467 1.00 94.50 164 LYS A C 1
ATOM 1299 O O . LYS A 1 164 ? 16.309 -16.809 -7.419 1.00 94.50 164 LYS A O 1
ATOM 1304 N N . ARG A 1 165 ? 16.679 -15.694 -9.342 1.00 94.12 165 ARG A N 1
ATOM 1305 C CA . ARG A 1 165 ? 18.132 -15.529 -9.162 1.00 94.12 165 ARG A CA 1
ATOM 1306 C C . ARG A 1 165 ? 18.471 -14.696 -7.926 1.00 94.12 165 ARG A C 1
ATOM 1308 O O . ARG A 1 165 ? 19.431 -15.012 -7.228 1.00 94.12 165 ARG A O 1
ATOM 1315 N N . SER A 1 166 ? 17.665 -13.684 -7.629 1.00 92.38 166 SER A N 1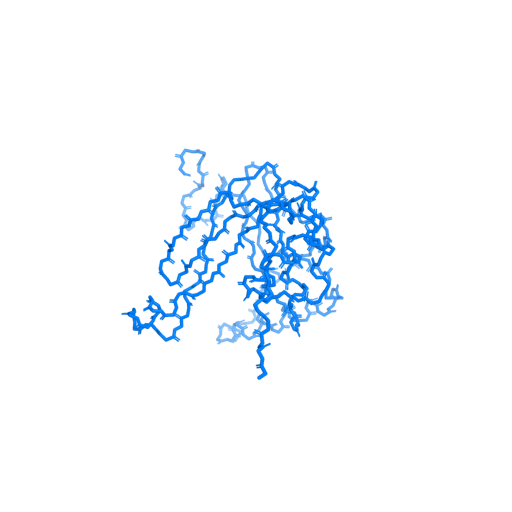
ATOM 1316 C CA . SER A 1 166 ? 17.851 -12.797 -6.479 1.00 92.38 166 SER A CA 1
ATOM 1317 C C . SER A 1 166 ? 17.328 -13.392 -5.162 1.00 92.38 166 SER A C 1
ATOM 1319 O O . SER A 1 166 ? 17.368 -12.733 -4.124 1.00 92.38 166 SER A O 1
ATOM 1321 N N . GLY A 1 167 ? 16.859 -14.647 -5.170 1.00 92.31 167 GLY A N 1
ATOM 1322 C CA . GLY A 1 167 ? 16.392 -15.352 -3.974 1.00 92.31 167 GLY A CA 1
ATOM 1323 C C . GLY A 1 167 ? 15.006 -14.919 -3.494 1.00 92.31 167 GLY A C 1
ATOM 1324 O O . GLY A 1 167 ? 14.669 -15.160 -2.338 1.00 92.31 167 GLY A O 1
ATOM 1325 N N . LYS A 1 168 ? 14.199 -14.296 -4.366 1.00 90.56 168 LYS A N 1
ATOM 1326 C CA . LYS A 1 168 ? 12.808 -13.884 -4.106 1.00 90.56 168 LYS A CA 1
ATOM 1327 C C . LYS A 1 168 ? 12.609 -12.852 -2.984 1.00 90.56 168 LYS A C 1
ATOM 1329 O O . LYS A 1 168 ? 11.497 -12.693 -2.487 1.00 90.56 168 LYS A O 1
ATOM 1334 N N . ASN A 1 169 ? 13.671 -12.155 -2.583 1.00 87.81 169 ASN A N 1
ATOM 1335 C CA . ASN A 1 169 ? 13.666 -11.240 -1.440 1.00 87.81 169 ASN A CA 1
ATOM 1336 C C . ASN A 1 169 ? 14.365 -9.911 -1.771 1.00 87.81 169 ASN A C 1
ATOM 1338 O O . ASN A 1 169 ? 15.323 -9.510 -1.107 1.00 87.81 169 ASN A O 1
ATOM 1342 N N . VAL A 1 170 ? 13.919 -9.264 -2.848 1.00 91.62 170 VAL A N 1
ATOM 1343 C CA . VAL A 1 170 ? 14.483 -8.006 -3.354 1.00 91.62 170 VAL A CA 1
ATOM 1344 C C . VAL A 1 170 ? 13.382 -7.067 -3.823 1.00 91.62 170 VAL A C 1
ATOM 1346 O O . VAL A 1 170 ? 12.302 -7.520 -4.200 1.00 91.62 170 VAL A O 1
ATOM 1349 N N . ALA A 1 171 ? 13.675 -5.770 -3.821 1.00 92.50 171 ALA A N 1
ATOM 1350 C CA . ALA A 1 171 ? 12.891 -4.775 -4.537 1.00 92.50 171 ALA A CA 1
ATOM 1351 C C . ALA A 1 171 ? 13.583 -4.476 -5.868 1.00 92.50 171 ALA A C 1
ATOM 1353 O O . ALA A 1 171 ? 14.774 -4.156 -5.884 1.00 92.50 171 ALA A O 1
ATOM 1354 N N . PHE A 1 172 ? 12.853 -4.582 -6.977 1.00 94.75 172 PHE A N 1
ATOM 1355 C CA . PHE A 1 172 ? 13.397 -4.229 -8.281 1.00 94.75 172 PHE A CA 1
ATOM 1356 C C . PHE A 1 172 ? 13.213 -2.741 -8.566 1.00 94.75 172 PHE A C 1
ATOM 1358 O O . PHE A 1 172 ? 12.115 -2.202 -8.449 1.00 94.75 172 PHE A O 1
ATOM 1365 N N . LEU A 1 173 ? 14.299 -2.089 -8.970 1.00 93.69 173 LEU A N 1
ATOM 1366 C CA . LEU A 1 173 ? 14.277 -0.791 -9.616 1.00 93.69 173 LEU A CA 1
ATOM 1367 C C . LEU A 1 173 ? 14.177 -1.015 -11.125 1.00 93.69 173 LEU A C 1
ATOM 1369 O O . LEU A 1 173 ? 15.155 -1.418 -11.762 1.00 93.69 173 LEU A O 1
ATOM 1373 N N . GLU A 1 174 ? 13.000 -0.755 -11.685 1.00 91.19 174 GLU A N 1
ATOM 1374 C CA . GLU A 1 174 ? 12.789 -0.833 -13.133 1.00 91.19 174 GLU A CA 1
ATOM 1375 C C . GLU A 1 174 ? 13.367 0.385 -13.853 1.00 91.19 174 GLU A C 1
ATOM 1377 O O . GLU A 1 174 ? 14.116 0.251 -14.821 1.00 91.19 174 GLU A O 1
ATOM 1382 N N . TYR A 1 175 ? 13.063 1.581 -13.344 1.00 88.56 175 TYR A N 1
ATOM 1383 C CA . TYR A 1 175 ? 13.464 2.842 -13.951 1.00 88.56 175 TYR A CA 1
ATOM 1384 C C . TYR A 1 175 ? 13.637 3.941 -12.897 1.00 88.56 175 TYR A C 1
ATOM 1386 O O . TYR A 1 175 ? 12.837 4.060 -11.971 1.00 88.56 175 TYR A O 1
ATOM 1394 N N . ALA A 1 176 ? 14.676 4.761 -13.058 1.00 88.88 176 ALA A N 1
ATOM 1395 C CA . ALA A 1 176 ? 14.879 6.002 -12.316 1.00 88.88 176 ALA A CA 1
ATOM 1396 C C . ALA A 1 176 ? 15.509 7.040 -13.244 1.00 88.88 176 ALA A C 1
ATOM 1398 O O . ALA A 1 176 ? 16.448 6.727 -13.977 1.00 88.88 176 ALA A O 1
ATOM 1399 N N . TRP A 1 177 ? 15.007 8.271 -13.182 1.00 85.00 177 TRP A N 1
ATOM 1400 C CA . TRP A 1 177 ? 15.467 9.378 -14.011 1.00 85.00 177 TRP A CA 1
ATOM 1401 C C . TRP A 1 177 ? 15.315 10.711 -13.282 1.00 85.00 177 TRP A C 1
ATOM 1403 O O . TRP A 1 177 ? 14.414 10.871 -12.457 1.00 85.00 177 TRP A O 1
ATOM 1413 N N . ASP A 1 178 ? 16.193 11.662 -13.595 1.00 83.56 178 ASP A N 1
ATOM 1414 C CA . ASP A 1 178 ? 16.081 13.039 -13.120 1.00 83.56 178 ASP A CA 1
ATOM 1415 C C . ASP A 1 178 ? 15.058 13.804 -13.967 1.00 83.56 178 ASP A C 1
ATOM 1417 O O . ASP A 1 178 ? 15.320 14.165 -15.111 1.00 83.56 178 ASP A O 1
ATOM 1421 N N . MET A 1 179 ? 13.884 14.071 -13.399 1.00 78.00 179 MET A N 1
ATOM 1422 C CA . MET A 1 179 ? 12.806 14.773 -14.100 1.00 78.00 179 MET A CA 1
ATOM 1423 C C . MET A 1 179 ? 13.043 16.283 -14.282 1.00 78.00 179 MET A C 1
ATOM 1425 O O . MET A 1 179 ? 12.209 16.943 -14.900 1.00 78.00 179 MET A O 1
ATOM 1429 N N . GLY A 1 180 ? 14.150 16.836 -13.772 1.00 75.75 180 GLY A N 1
ATOM 1430 C CA . GLY A 1 180 ? 14.563 18.224 -14.002 1.00 75.75 180 GLY A CA 1
ATOM 1431 C C . GLY A 1 180 ? 15.233 18.459 -15.360 1.00 75.75 180 GLY A C 1
ATOM 1432 O O . GLY A 1 180 ? 15.410 19.608 -15.764 1.00 75.75 180 GLY A O 1
ATOM 1433 N N . SER A 1 181 ? 15.589 17.395 -16.085 1.00 72.94 181 SER A N 1
ATOM 1434 C CA . SER A 1 181 ? 16.125 17.482 -17.444 1.00 72.94 181 SER A CA 1
ATOM 1435 C C . SER A 1 181 ? 15.652 16.308 -18.300 1.00 72.94 181 SER A C 1
ATOM 1437 O O . SER A 1 181 ? 15.477 15.190 -17.820 1.00 72.94 181 SER A O 1
ATOM 1439 N N . CYS A 1 182 ? 15.446 16.539 -19.589 1.00 68.38 182 CYS A N 1
ATOM 1440 C CA . CYS A 1 182 ? 15.233 15.462 -20.544 1.00 68.38 182 CYS A CA 1
ATOM 1441 C C . CYS A 1 182 ? 15.897 15.833 -21.871 1.00 68.38 182 CYS A C 1
ATOM 1443 O O . CYS A 1 182 ? 15.918 17.001 -22.254 1.00 68.38 182 CYS A O 1
ATOM 1445 N N . ASP A 1 183 ? 16.482 14.844 -22.543 1.00 54.25 183 ASP A N 1
ATOM 1446 C CA . ASP A 1 183 ? 16.971 14.973 -23.917 1.00 54.25 183 ASP A CA 1
ATOM 1447 C C . ASP A 1 183 ? 17.128 13.570 -24.547 1.00 54.25 183 ASP A C 1
ATOM 1449 O O . ASP A 1 183 ? 17.972 12.803 -24.072 1.00 54.25 183 ASP A O 1
ATOM 1453 N N . PRO A 1 184 ? 16.337 13.184 -25.575 1.00 58.00 184 PRO A N 1
ATOM 1454 C CA . PRO A 1 184 ? 15.159 13.866 -26.123 1.00 58.00 184 PRO A CA 1
ATOM 1455 C C . PRO A 1 184 ? 13.896 13.649 -25.260 1.00 58.00 184 PRO A C 1
ATOM 1457 O O . PRO A 1 184 ? 13.616 12.549 -24.785 1.00 58.00 184 PRO A O 1
ATOM 1460 N N . CYS A 1 185 ? 13.107 14.707 -25.064 1.00 63.25 185 CYS A N 1
ATOM 1461 C CA . CYS A 1 185 ? 11.930 14.717 -24.187 1.00 63.25 185 CYS A CA 1
ATOM 1462 C C . CYS A 1 185 ? 10.640 14.256 -24.874 1.00 63.25 185 CYS A C 1
ATOM 1464 O O . CYS A 1 185 ? 10.310 14.736 -25.955 1.00 63.25 185 CYS A O 1
ATOM 1466 N N . SER A 1 186 ? 9.836 13.437 -24.189 1.00 68.12 186 SER A N 1
ATOM 1467 C CA . SER A 1 186 ? 8.423 13.216 -24.560 1.00 68.12 186 SER A CA 1
ATOM 1468 C C . SER A 1 186 ? 7.455 14.218 -23.899 1.00 68.12 186 SER A C 1
ATOM 1470 O O . SER A 1 186 ? 6.300 14.298 -24.308 1.00 68.12 186 SER A O 1
ATOM 1472 N N . ALA A 1 187 ? 7.906 14.964 -22.882 1.00 67.50 187 ALA A N 1
ATOM 1473 C CA . ALA A 1 187 ? 7.146 15.989 -22.157 1.00 67.50 187 ALA A CA 1
ATOM 1474 C C . ALA A 1 187 ? 8.094 17.005 -21.487 1.00 67.50 187 ALA A C 1
ATOM 1476 O O . ALA A 1 187 ? 9.280 16.715 -21.329 1.00 67.50 187 ALA A O 1
ATOM 1477 N N . ASP A 1 188 ? 7.571 18.168 -21.087 1.00 75.81 188 ASP A N 1
ATOM 1478 C CA . ASP A 1 188 ? 8.345 19.199 -20.384 1.00 75.81 188 ASP A CA 1
ATOM 1479 C C . ASP A 1 188 ? 8.861 18.703 -19.014 1.00 75.81 188 ASP A C 1
ATOM 1481 O O . ASP A 1 188 ? 8.142 17.977 -18.317 1.00 75.81 188 ASP A O 1
ATOM 1485 N N . PRO A 1 189 ? 10.076 19.108 -18.589 1.00 74.81 189 PRO A N 1
ATOM 1486 C CA . PRO A 1 189 ? 10.598 18.798 -17.260 1.00 74.81 189 PRO A CA 1
ATOM 1487 C C . PRO A 1 189 ? 9.677 19.291 -16.138 1.00 74.81 189 PRO A C 1
ATOM 1489 O O . PRO A 1 189 ? 9.099 20.380 -16.216 1.00 74.81 189 PRO A O 1
ATOM 1492 N N . LEU A 1 190 ? 9.587 18.519 -15.053 1.00 72.19 190 LEU A N 1
ATOM 1493 C CA . LEU A 1 190 ? 8.832 18.934 -13.872 1.00 72.19 190 LEU A CA 1
ATOM 1494 C C . LEU A 1 190 ? 9.510 20.146 -13.226 1.00 72.19 190 LEU A C 1
ATOM 1496 O O . LEU A 1 190 ? 10.718 20.154 -12.990 1.00 72.19 190 LEU A O 1
ATOM 1500 N N . SER A 1 191 ? 8.718 21.168 -12.902 1.00 69.31 191 SER A N 1
ATOM 1501 C CA . SER A 1 191 ? 9.191 22.348 -12.177 1.00 69.31 191 SER A CA 1
ATOM 1502 C C . SER A 1 191 ? 8.526 22.401 -10.803 1.00 69.31 191 SER A C 1
ATOM 1504 O O . SER A 1 191 ? 7.369 22.016 -10.695 1.00 69.31 191 SER A O 1
ATOM 1506 N N . PRO A 1 192 ? 9.159 22.966 -9.761 1.00 67.44 192 PRO A N 1
ATOM 1507 C CA . PRO A 1 192 ? 8.537 23.089 -8.437 1.00 67.44 192 PRO A CA 1
ATOM 1508 C C . PRO A 1 192 ? 7.214 23.879 -8.399 1.00 67.44 192 PRO A C 1
ATOM 1510 O O . PRO A 1 192 ? 6.582 23.950 -7.349 1.00 67.44 192 PRO A O 1
ATOM 1513 N N . LYS A 1 193 ? 6.839 24.546 -9.499 1.00 62.78 193 LYS A N 1
ATOM 1514 C CA . LYS A 1 193 ? 5.628 25.367 -9.619 1.00 62.78 193 LYS A CA 1
ATOM 1515 C C . LYS A 1 193 ? 4.476 24.676 -10.359 1.00 62.78 193 LYS A C 1
ATOM 1517 O O . LYS A 1 193 ? 3.400 25.267 -10.388 1.00 62.78 193 LYS A O 1
ATOM 1522 N N . ASN A 1 194 ? 4.701 23.488 -10.932 1.00 50.16 194 ASN A N 1
ATOM 1523 C CA . ASN A 1 194 ? 3.706 22.715 -11.680 1.00 50.16 194 ASN A CA 1
ATOM 1524 C C . ASN A 1 194 ? 3.620 21.289 -11.140 1.00 50.16 194 ASN A C 1
ATOM 1526 O O . ASN A 1 194 ? 4.674 20.617 -11.132 1.00 50.16 194 ASN A O 1
#

pLDDT: mean 88.36, std 11.02, range [38.16, 98.31]